Protein AF-A0A8X6S0U8-F1 (afdb_monomer_lite)

Sequence (272 aa):
MAYSDFEKAEAFKDTLEVTFQENEEPYCDDKIEEVENLVDDYFDNFATCTPPLTSPSEWVSVVKYLGLHIDSRLTFKKHIDYLSEKFWGRISLAISLIGRRSPPSLENKVILYKLILRPVITYGSPVWGAAAATHMKKIQVMERMITSRLNWYLETNNLLASSRAGFRKCQSTNQQVVFLAQSIKDALDQRHSALVLFVDFEAAFDKSDVSIYLGCALDNKLKWTKHAELVVSKARKRLSILKRLTGVKWGCNRDTLNTTYKTYSTSSKLLQ

Foldseek 3Di:
DDDDPVRVVVVVVVVVVVFFDWDPDAPPVVVVVVVVVVVVCCVVCVVVPPPPDDDPVPPDQWDQDPNQTQGPVNQSPVVLVVLLVQLVVQCVVCCCCLDPPHPDDLVVNVVSCVPGRCCSLPPCCLSNVLHDPVSVVSSVVSVCVSVVSSLVNCVVVVVDPPLDQPPHPPRDPVNNVVVVVVVCVVCVVVVHDDDDDDDDDPCPPDDDQWDQDLNATAGSVRPSPVRVVVVVVVVVVLVVVLCVQPDNGNHGDPVVNVVSVVVVVVVVVVSD

Structure (mmCIF, N/CA/C/O backbone):
data_AF-A0A8X6S0U8-F1
#
_entry.id   AF-A0A8X6S0U8-F1
#
loop_
_atom_site.group_PDB
_atom_site.id
_atom_site.type_symbol
_atom_site.label_atom_id
_atom_site.label_alt_id
_atom_site.label_comp_id
_atom_site.label_asym_id
_atom_site.label_entity_id
_atom_site.label_seq_id
_atom_site.pdbx_PDB_ins_code
_atom_site.Cartn_x
_atom_site.Cartn_y
_atom_site.Cartn_z
_atom_site.occupancy
_atom_site.B_iso_or_equiv
_atom_site.auth_seq_id
_atom_site.auth_comp_id
_atom_site.auth_asym_id
_atom_site.auth_atom_id
_atom_site.pdbx_PDB_model_num
ATOM 1 N N . MET A 1 1 ? -21.342 21.601 -41.698 1.00 50.28 1 MET A N 1
ATOM 2 C CA . MET A 1 1 ? -22.500 20.887 -42.270 1.00 50.28 1 MET A CA 1
ATOM 3 C C . MET A 1 1 ? -22.692 19.625 -41.456 1.00 50.28 1 MET A C 1
ATOM 5 O O . MET A 1 1 ? -21.745 18.860 -41.340 1.00 50.28 1 MET A O 1
ATOM 9 N N . ALA A 1 2 ? -23.833 19.482 -40.784 1.00 53.66 2 ALA A N 1
ATOM 10 C CA . ALA A 1 2 ? -24.152 18.267 -40.045 1.00 53.66 2 ALA A CA 1
ATOM 11 C C . ALA A 1 2 ? -24.815 17.297 -41.024 1.00 53.66 2 ALA A C 1
ATOM 13 O O . ALA A 1 2 ? -25.877 17.617 -41.548 1.00 53.66 2 ALA A O 1
ATOM 14 N N . TYR A 1 3 ? -24.160 16.169 -41.298 1.00 69.31 3 TYR A N 1
ATOM 15 C CA . TYR A 1 3 ? -24.730 15.108 -42.126 1.00 69.31 3 TYR A CA 1
ATOM 16 C C . TYR A 1 3 ? -26.029 14.602 -41.495 1.00 69.31 3 TYR A C 1
ATOM 18 O O . TYR A 1 3 ? -26.093 14.412 -40.271 1.00 69.31 3 TYR A O 1
ATOM 26 N N . SER A 1 4 ? -27.053 14.398 -42.317 1.00 84.38 4 SER A N 1
ATOM 27 C CA . SER A 1 4 ? -28.286 13.741 -41.892 1.00 84.38 4 SER A CA 1
ATOM 28 C C . SER A 1 4 ? -27.995 12.291 -41.497 1.00 84.38 4 SER A C 1
ATOM 30 O O . SER A 1 4 ? -27.011 11.693 -41.933 1.00 84.38 4 SER A O 1
ATOM 32 N N . ASP A 1 5 ? -28.832 11.703 -40.646 1.00 77.62 5 ASP A N 1
ATOM 33 C CA . ASP A 1 5 ? -28.619 10.317 -40.209 1.00 77.62 5 ASP A CA 1
ATOM 34 C C . ASP A 1 5 ? -28.720 9.316 -41.371 1.00 77.62 5 ASP A C 1
ATOM 36 O O . ASP A 1 5 ? -28.086 8.264 -41.324 1.00 77.62 5 ASP A O 1
ATOM 40 N N . PHE A 1 6 ? -29.420 9.687 -42.449 1.00 83.31 6 PHE A N 1
ATOM 41 C CA . PHE A 1 6 ? -29.433 8.940 -43.704 1.00 83.31 6 PHE A CA 1
ATOM 42 C C . PHE A 1 6 ? -28.076 8.999 -44.417 1.00 83.31 6 PHE A C 1
ATOM 44 O O . PHE A 1 6 ? -27.513 7.957 -44.724 1.00 83.31 6 PHE A O 1
ATOM 51 N N . GLU A 1 7 ? -27.492 10.189 -44.576 1.00 76.06 7 GLU A N 1
ATOM 52 C CA . GLU A 1 7 ? -26.166 10.356 -45.197 1.00 76.06 7 GLU A CA 1
ATOM 53 C C . GLU A 1 7 ? -25.058 9.679 -44.379 1.00 76.06 7 GLU A C 1
ATOM 55 O O . GLU A 1 7 ? -24.099 9.154 -44.937 1.00 76.06 7 GLU A O 1
ATOM 60 N N . LYS A 1 8 ? -25.187 9.641 -43.046 1.00 66.81 8 LYS A N 1
ATOM 61 C CA . LYS A 1 8 ? -24.262 8.881 -42.190 1.00 66.81 8 LYS A CA 1
ATOM 62 C C . LYS A 1 8 ? -24.417 7.377 -42.387 1.00 66.81 8 LYS A C 1
ATOM 64 O O . LYS A 1 8 ? -23.411 6.675 -42.405 1.00 66.81 8 LYS A O 1
ATOM 69 N N . ALA A 1 9 ? -25.650 6.884 -42.496 1.00 71.75 9 ALA A N 1
ATOM 70 C CA . ALA A 1 9 ? -25.917 5.469 -42.727 1.00 71.75 9 ALA A CA 1
ATOM 71 C C . ALA A 1 9 ? -25.459 5.031 -44.125 1.00 71.75 9 ALA A C 1
ATOM 73 O O . ALA A 1 9 ? -24.904 3.945 -44.260 1.00 71.75 9 ALA A O 1
ATOM 74 N N . GLU A 1 10 ? -25.626 5.887 -45.132 1.00 72.31 10 GLU A N 1
ATOM 75 C CA . GLU A 1 10 ? -25.182 5.657 -46.507 1.00 72.31 10 GLU A CA 1
ATOM 76 C C . GLU A 1 10 ? -23.654 5.687 -46.603 1.00 72.31 10 GLU A C 1
ATOM 78 O O . GLU A 1 10 ? -23.058 4.713 -47.047 1.00 72.31 10 GLU A O 1
ATOM 83 N N . ALA A 1 11 ? -22.996 6.690 -46.014 1.00 68.50 11 ALA A N 1
ATOM 84 C CA . ALA A 1 11 ? -21.537 6.711 -45.916 1.00 68.50 11 ALA A CA 1
ATOM 85 C C . ALA A 1 11 ? -20.984 5.498 -45.145 1.00 68.50 11 ALA A C 1
ATOM 87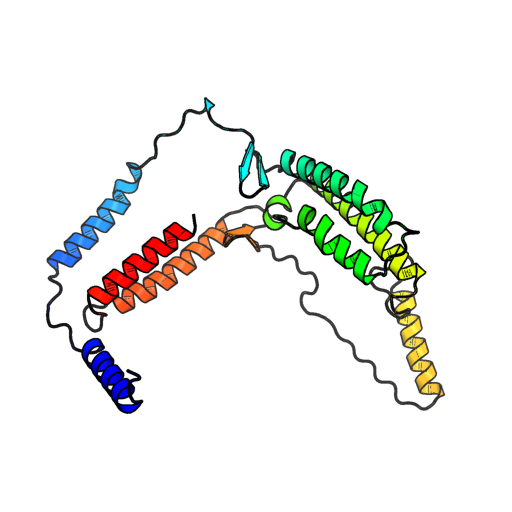 O O . ALA A 1 11 ? -19.927 4.969 -45.489 1.00 68.50 11 ALA A O 1
ATOM 88 N N . PHE A 1 12 ? -21.686 5.030 -44.106 1.00 64.88 12 PHE A N 1
ATOM 89 C CA . PHE A 1 12 ? -21.295 3.836 -43.356 1.00 64.88 12 PHE A CA 1
ATOM 90 C C . PHE A 1 12 ? -21.490 2.553 -44.171 1.00 64.88 12 PHE A C 1
ATOM 92 O O . PHE A 1 12 ? -20.627 1.678 -44.139 1.00 64.88 12 PHE A O 1
ATOM 99 N N . LYS A 1 13 ? -22.588 2.450 -44.925 1.00 70.06 13 LYS A N 1
ATOM 100 C CA . LYS A 1 13 ? -22.858 1.342 -45.843 1.00 70.06 13 LYS A CA 1
ATOM 101 C C . LYS A 1 13 ? -21.805 1.283 -46.949 1.00 70.06 13 LYS A C 1
ATOM 103 O O . LYS A 1 13 ? -21.212 0.227 -47.132 1.00 70.06 13 LYS A O 1
ATOM 108 N N . ASP A 1 14 ? -21.515 2.406 -47.597 1.00 65.81 14 ASP A N 1
ATOM 109 C CA . ASP A 1 14 ? -20.503 2.501 -48.654 1.00 65.81 14 ASP A CA 1
ATOM 110 C C . ASP A 1 14 ? -19.113 2.162 -48.109 1.00 65.81 14 ASP A C 1
ATOM 112 O O . ASP A 1 14 ? -18.346 1.430 -48.729 1.00 65.81 14 ASP A O 1
ATOM 116 N N . THR A 1 15 ? -18.805 2.612 -46.887 1.00 58.84 15 THR A N 1
ATOM 117 C CA . THR A 1 15 ? -17.559 2.240 -46.208 1.00 58.84 15 THR A CA 1
ATOM 118 C C . THR A 1 15 ? -17.500 0.736 -45.949 1.00 58.84 15 THR A C 1
ATOM 120 O O . THR A 1 15 ? -16.456 0.131 -46.176 1.00 58.84 15 THR A O 1
ATOM 123 N N . LEU A 1 16 ? -18.587 0.103 -45.495 1.00 54.84 16 LEU A N 1
ATOM 124 C CA . LEU A 1 16 ? -18.625 -1.346 -45.282 1.00 54.84 16 LEU A CA 1
ATOM 125 C C . LEU A 1 16 ? -18.512 -2.117 -46.602 1.00 54.84 16 LEU A C 1
ATOM 127 O O . LEU A 1 16 ? -17.739 -3.066 -46.659 1.00 54.84 16 LEU A O 1
ATOM 131 N N . GLU A 1 17 ? -19.205 -1.702 -47.662 1.00 60.72 17 GLU A N 1
ATOM 132 C CA . GLU A 1 17 ? -19.112 -2.339 -48.982 1.00 60.72 17 GLU A CA 1
ATOM 133 C C . GLU A 1 17 ? -17.690 -2.249 -49.549 1.00 60.72 17 GLU A C 1
ATOM 135 O O . GLU A 1 17 ? -17.152 -3.266 -49.974 1.00 60.72 17 GLU A O 1
ATOM 140 N N . VAL A 1 18 ? -17.018 -1.099 -49.433 1.00 58.91 18 VAL A N 1
ATOM 141 C CA . VAL A 1 18 ? -15.599 -0.944 -49.812 1.00 58.91 18 VAL A CA 1
ATOM 142 C C . VAL A 1 18 ? -14.668 -1.772 -48.914 1.00 58.91 18 VAL A C 1
ATOM 144 O O . VAL A 1 18 ? -13.629 -2.250 -49.361 1.00 58.91 18 VAL A O 1
ATOM 147 N N . THR A 1 19 ? -15.028 -1.975 -47.644 1.00 53.19 19 THR A N 1
ATOM 148 C CA . THR A 1 19 ? -14.223 -2.771 -46.698 1.00 53.19 19 THR A CA 1
ATOM 149 C C . THR A 1 19 ? -14.382 -4.283 -46.913 1.00 53.19 19 THR A C 1
ATOM 151 O O . THR A 1 19 ? -13.506 -5.042 -46.503 1.00 53.19 19 THR A O 1
ATOM 154 N N . PHE A 1 20 ? -15.476 -4.731 -47.538 1.00 48.00 20 PHE A N 1
ATOM 155 C CA . PHE A 1 20 ? -15.801 -6.148 -47.751 1.00 48.00 20 PHE A CA 1
ATOM 156 C C . PHE A 1 20 ? -15.748 -6.596 -49.223 1.00 48.00 20 PHE A C 1
ATOM 158 O O . PHE A 1 20 ? -16.216 -7.690 -49.536 1.00 48.00 20 PHE A O 1
ATOM 165 N N . GLN A 1 21 ? -15.165 -5.799 -50.122 1.00 52.91 21 GLN A N 1
ATOM 166 C CA . GLN A 1 21 ? -14.847 -6.246 -51.482 1.00 52.91 21 GLN A CA 1
ATOM 167 C C . GLN A 1 21 ? -13.709 -7.281 -51.482 1.00 52.91 21 GLN A C 1
ATOM 169 O O . GLN A 1 21 ? -12.802 -7.233 -50.648 1.00 52.91 21 GLN A O 1
ATOM 174 N N . GLU A 1 22 ? -13.757 -8.228 -52.424 1.00 48.84 22 GLU A N 1
ATOM 175 C CA . GLU A 1 22 ? -12.620 -9.109 -52.701 1.00 48.84 22 GLU A CA 1
ATOM 176 C C . GLU A 1 22 ? -11.445 -8.252 -53.195 1.00 48.84 22 GLU A C 1
ATOM 178 O O . GLU A 1 22 ? -11.610 -7.404 -54.070 1.00 48.84 22 GLU A O 1
ATOM 183 N N . ASN A 1 23 ? -10.261 -8.435 -52.603 1.00 54.28 23 ASN A N 1
ATOM 184 C CA . ASN A 1 23 ? -9.063 -7.697 -53.004 1.00 54.28 23 ASN A CA 1
ATOM 185 C C . ASN A 1 23 ? -8.724 -8.023 -54.470 1.00 54.28 23 ASN A C 1
ATOM 187 O O . ASN A 1 23 ? -8.396 -9.166 -54.780 1.00 54.28 23 ASN A O 1
ATOM 191 N N . GLU A 1 24 ? -8.762 -7.022 -55.355 1.00 51.41 24 GLU A N 1
ATOM 192 C CA . GLU A 1 24 ? -8.551 -7.199 -56.804 1.00 51.41 24 GLU A CA 1
ATOM 193 C C . GLU A 1 24 ? -7.093 -7.462 -57.231 1.00 51.41 24 GLU A C 1
ATOM 195 O O . GLU A 1 24 ? -6.825 -7.616 -58.419 1.00 51.41 24 GLU A O 1
ATOM 200 N N . GLU A 1 25 ? -6.134 -7.583 -56.312 1.00 50.69 25 GLU A N 1
ATOM 201 C CA . GLU A 1 25 ? -4.742 -7.868 -56.680 1.00 50.69 25 GLU A CA 1
ATOM 202 C C . GLU A 1 25 ? -4.205 -9.103 -55.949 1.00 50.69 25 GLU A C 1
ATOM 204 O O . GLU A 1 25 ? -4.286 -9.177 -54.717 1.00 50.69 25 GLU A O 1
ATOM 209 N N . PRO A 1 26 ? -3.621 -10.080 -56.672 1.00 48.34 26 PRO A N 1
ATOM 210 C CA . PRO A 1 26 ? -2.982 -11.208 -56.029 1.00 48.34 26 PRO A CA 1
ATOM 211 C C . PRO A 1 26 ? -1.762 -10.683 -55.275 1.00 48.34 26 PRO A C 1
ATOM 213 O O . PRO A 1 26 ? -0.905 -9.994 -55.835 1.00 48.34 26 PRO A O 1
ATOM 216 N N . TYR A 1 27 ? -1.64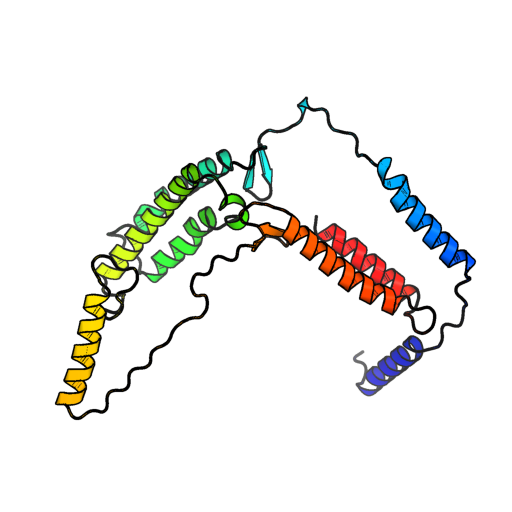6 -11.039 -53.998 1.00 53.16 27 TYR A N 1
ATOM 217 C CA . TYR A 1 27 ? -0.329 -11.085 -53.382 1.00 53.16 27 TYR A CA 1
ATOM 218 C C . TYR A 1 27 ? 0.508 -12.041 -54.239 1.00 53.16 27 TYR A C 1
ATOM 220 O O . TYR A 1 27 ? 0.215 -13.230 -54.287 1.00 53.16 27 TYR A O 1
ATOM 228 N N . CYS A 1 28 ? 1.488 -11.522 -54.978 1.00 54.41 28 CYS A N 1
ATOM 229 C CA . CYS A 1 28 ? 2.454 -12.371 -55.668 1.00 54.41 28 CYS A CA 1
ATOM 230 C C . CYS A 1 28 ? 3.162 -13.199 -54.590 1.00 54.41 28 CYS A C 1
ATOM 232 O O . CYS A 1 28 ? 3.717 -12.595 -53.665 1.00 54.41 28 CYS A O 1
ATOM 234 N N . ASP A 1 29 ? 3.118 -14.531 -54.677 1.00 58.91 29 ASP A N 1
ATOM 235 C CA . ASP A 1 29 ? 3.749 -15.433 -53.699 1.00 58.91 29 ASP A CA 1
ATOM 236 C C . ASP A 1 29 ? 5.229 -15.057 -53.478 1.00 58.91 29 ASP A C 1
ATOM 238 O O . ASP A 1 29 ? 5.690 -15.013 -52.340 1.00 58.91 29 ASP A O 1
ATOM 242 N N . ASP A 1 30 ? 5.911 -14.594 -54.533 1.00 58.19 30 ASP A N 1
ATOM 243 C CA . ASP A 1 30 ? 7.284 -14.067 -54.500 1.00 58.19 30 ASP A CA 1
ATOM 244 C C . ASP A 1 30 ? 7.498 -12.948 -53.461 1.00 58.19 30 ASP A C 1
ATOM 246 O O . ASP A 1 30 ? 8.559 -12.835 -52.852 1.00 58.19 30 ASP A O 1
ATOM 250 N N . LYS A 1 31 ? 6.490 -12.094 -53.239 1.00 55.41 31 LYS A N 1
ATOM 251 C CA . LYS A 1 31 ? 6.564 -10.969 -52.290 1.00 55.41 31 LYS A CA 1
ATOM 252 C C . LYS A 1 31 ? 6.344 -11.424 -50.851 1.00 55.41 31 LYS A C 1
ATOM 254 O O . LYS A 1 31 ? 6.830 -10.782 -49.924 1.00 55.41 31 LYS A O 1
ATOM 259 N N . ILE A 1 32 ? 5.564 -12.489 -50.668 1.00 58.41 32 ILE A N 1
ATOM 260 C CA . ILE A 1 32 ? 5.371 -13.132 -49.366 1.00 58.41 32 ILE A CA 1
ATOM 261 C C . ILE A 1 32 ? 6.670 -13.842 -48.984 1.00 58.41 32 ILE A C 1
ATOM 263 O O . ILE A 1 32 ? 7.163 -13.619 -47.884 1.00 58.41 32 ILE A O 1
ATOM 267 N N . GLU A 1 33 ? 7.268 -14.585 -49.916 1.00 66.75 33 GLU A N 1
ATOM 268 C CA . GLU A 1 33 ? 8.544 -15.278 -49.725 1.00 66.75 33 GLU A CA 1
ATOM 269 C C . GLU A 1 33 ? 9.699 -14.294 -49.457 1.00 66.75 33 GLU A C 1
ATOM 271 O O . GLU A 1 33 ? 10.513 -14.517 -48.567 1.00 66.75 33 GLU A O 1
ATOM 276 N N . GLU A 1 34 ? 9.741 -13.143 -50.138 1.00 69.06 34 GLU A N 1
ATOM 277 C CA . GLU A 1 34 ? 10.708 -12.069 -49.851 1.00 69.06 34 GLU A CA 1
ATOM 278 C C . GLU A 1 34 ? 10.567 -11.522 -48.418 1.00 69.06 34 GLU A C 1
ATOM 280 O O . GLU A 1 34 ? 11.562 -11.296 -47.726 1.00 69.06 34 GLU A O 1
ATOM 285 N N . VAL A 1 35 ? 9.331 -11.327 -47.945 1.00 56.53 35 VAL A N 1
ATOM 286 C CA . VAL A 1 35 ? 9.062 -10.846 -46.582 1.00 56.53 35 VAL A CA 1
ATOM 287 C C . VAL A 1 35 ? 9.381 -11.916 -45.541 1.00 56.53 35 VAL A C 1
ATOM 289 O O . VAL A 1 35 ? 9.946 -11.579 -44.503 1.00 56.53 35 VAL A O 1
ATOM 292 N N . GLU A 1 36 ? 9.051 -13.182 -45.795 1.00 66.56 36 GLU A N 1
ATOM 293 C CA . GLU A 1 36 ? 9.392 -14.299 -44.908 1.00 66.56 36 GLU A CA 1
ATOM 294 C C . GLU A 1 36 ? 10.913 -14.467 -44.800 1.00 66.56 36 GLU A C 1
ATOM 296 O O . GLU A 1 36 ? 11.434 -14.486 -43.688 1.00 66.56 36 GLU A O 1
ATOM 301 N N . ASN A 1 37 ? 11.641 -14.401 -45.920 1.00 71.06 37 ASN A N 1
ATOM 302 C CA . ASN A 1 37 ? 13.105 -14.432 -45.935 1.00 71.06 37 ASN A CA 1
ATOM 303 C C . ASN A 1 37 ? 13.736 -13.242 -45.190 1.00 71.06 37 ASN A C 1
ATOM 305 O O . ASN A 1 37 ? 14.719 -13.419 -44.478 1.00 71.06 37 ASN A O 1
ATOM 309 N N . LEU A 1 38 ? 13.178 -12.030 -45.303 1.00 66.69 38 LEU A N 1
ATOM 310 C CA . LEU A 1 38 ? 13.642 -10.862 -44.536 1.00 66.69 38 LEU A CA 1
ATOM 311 C C . LEU A 1 38 ? 13.380 -10.996 -43.032 1.00 66.69 38 LEU A C 1
ATOM 313 O O . LEU A 1 38 ? 14.151 -10.489 -42.215 1.00 66.69 38 LEU A O 1
ATOM 317 N N . VAL A 1 39 ? 12.266 -11.626 -42.659 1.00 60.03 39 VAL A N 1
ATOM 318 C CA . VAL A 1 39 ? 11.921 -11.887 -41.260 1.00 60.03 39 VAL A CA 1
ATOM 319 C C . VAL A 1 39 ? 12.856 -12.945 -40.679 1.00 60.03 39 VAL A C 1
ATOM 321 O O . VAL A 1 39 ? 13.375 -12.736 -39.582 1.00 60.03 39 VAL A O 1
ATOM 324 N N . ASP A 1 40 ? 13.116 -14.021 -41.417 1.00 70.81 40 ASP A N 1
ATOM 325 C CA . ASP A 1 40 ? 14.034 -15.082 -41.007 1.00 70.81 40 ASP A CA 1
ATOM 326 C C . ASP A 1 40 ? 15.477 -14.563 -40.925 1.00 70.81 40 ASP A C 1
ATOM 328 O O . ASP A 1 40 ? 16.117 -14.728 -39.888 1.00 70.81 40 ASP A O 1
ATOM 332 N N . ASP A 1 41 ? 15.944 -13.788 -41.911 1.00 72.75 41 ASP A N 1
ATOM 333 C CA . ASP A 1 41 ? 17.264 -13.141 -41.878 1.00 72.75 41 ASP A CA 1
ATOM 334 C C . ASP A 1 41 ? 17.408 -12.176 -40.687 1.00 72.75 41 ASP A C 1
ATOM 336 O O . ASP A 1 41 ? 18.446 -12.140 -40.025 1.00 72.75 41 ASP A O 1
ATOM 340 N N . TYR A 1 42 ? 16.351 -11.433 -40.334 1.00 62.97 42 TYR A N 1
ATOM 341 C CA . TYR A 1 42 ? 16.345 -10.583 -39.139 1.00 62.97 42 TYR A CA 1
ATOM 342 C C . TYR A 1 42 ? 16.480 -11.389 -37.837 1.00 62.97 42 TYR A C 1
ATOM 344 O O . TYR A 1 42 ? 17.184 -10.960 -36.914 1.00 62.97 42 TYR A O 1
ATOM 352 N N . PHE A 1 43 ? 15.801 -12.535 -37.731 1.00 57.75 43 PHE A N 1
ATOM 353 C CA . PHE A 1 43 ? 15.874 -13.388 -36.543 1.00 57.75 43 PHE A CA 1
ATOM 354 C C . PHE A 1 43 ? 17.186 -14.179 -36.465 1.00 57.75 43 PHE A C 1
ATOM 356 O O . PHE A 1 43 ? 17.715 -14.341 -35.361 1.00 57.75 43 PHE A O 1
ATOM 363 N N . ASP A 1 44 ? 17.756 -14.575 -37.602 1.00 66.38 44 ASP A N 1
ATOM 364 C CA . ASP A 1 44 ? 19.023 -15.304 -37.684 1.00 66.38 44 ASP A CA 1
ATOM 365 C C . ASP A 1 44 ? 20.242 -14.381 -37.492 1.00 66.38 44 ASP A C 1
ATOM 367 O O . ASP A 1 44 ? 21.199 -14.740 -36.800 1.00 66.38 44 ASP A O 1
ATOM 371 N N . ASN A 1 45 ? 20.188 -13.136 -37.984 1.00 57.84 45 ASN A N 1
ATOM 372 C CA . ASN A 1 45 ? 21.259 -12.141 -37.826 1.00 57.84 45 ASN A CA 1
ATOM 373 C C . ASN A 1 45 ? 21.152 -11.287 -36.553 1.00 57.84 45 ASN A C 1
ATOM 375 O O . ASN A 1 45 ? 21.973 -10.383 -36.342 1.00 57.84 45 ASN A O 1
ATOM 379 N N . PHE A 1 46 ? 20.208 -11.593 -35.656 1.00 51.00 46 PHE A N 1
ATOM 380 C CA . PHE A 1 46 ? 20.017 -10.894 -34.377 1.00 51.00 46 PHE A CA 1
ATOM 381 C C . PHE A 1 46 ? 21.300 -10.848 -33.518 1.00 51.00 46 PHE A C 1
ATOM 383 O O . PHE A 1 46 ? 21.468 -9.961 -32.679 1.00 51.00 46 PHE A O 1
ATOM 390 N N . ALA A 1 47 ? 22.243 -11.765 -33.761 1.00 50.62 47 ALA A N 1
ATOM 391 C CA . ALA A 1 47 ? 23.546 -11.822 -33.104 1.00 50.62 47 ALA A CA 1
ATOM 392 C C . ALA A 1 47 ? 24.483 -10.631 -33.410 1.00 50.62 47 ALA A C 1
ATOM 394 O O . ALA A 1 47 ? 25.381 -10.360 -32.615 1.00 50.62 47 ALA A O 1
ATOM 395 N N . THR A 1 48 ? 24.301 -9.906 -34.522 1.00 47.91 48 THR A N 1
ATOM 396 C CA . THR A 1 48 ? 25.236 -8.833 -34.938 1.00 47.91 48 THR A CA 1
ATOM 397 C C . THR A 1 48 ? 24.883 -7.451 -34.394 1.00 47.91 48 THR A C 1
ATOM 399 O O . THR A 1 48 ? 25.739 -6.569 -34.337 1.00 47.91 48 THR A O 1
ATOM 402 N N . CYS A 1 49 ? 23.655 -7.259 -33.912 1.00 44.53 49 CYS A N 1
ATOM 403 C CA . CYS A 1 49 ? 23.218 -6.001 -33.320 1.00 44.53 49 CYS A CA 1
ATOM 404 C C . CYS A 1 49 ? 23.430 -6.006 -31.798 1.00 44.53 49 CYS A C 1
ATOM 406 O O . CYS A 1 49 ? 22.527 -5.688 -31.027 1.00 44.53 49 CYS A O 1
ATOM 408 N N . THR A 1 50 ? 24.628 -6.371 -31.332 1.00 49.66 50 THR A N 1
ATOM 409 C CA . THR A 1 50 ? 25.024 -6.038 -29.961 1.00 49.66 50 THR A CA 1
ATOM 410 C C . THR A 1 50 ? 25.284 -4.533 -29.910 1.00 49.66 50 THR A C 1
ATOM 412 O O . THR A 1 50 ? 26.224 -4.077 -30.567 1.00 49.66 50 THR A O 1
ATOM 415 N N . PRO A 1 51 ? 24.487 -3.732 -29.175 1.00 57.59 51 PRO A N 1
ATOM 416 C CA . PRO A 1 51 ? 24.841 -2.337 -28.940 1.00 57.59 51 PRO A CA 1
ATOM 417 C C . PRO A 1 51 ? 26.263 -2.283 -28.359 1.00 57.59 51 PRO A C 1
ATOM 419 O O . PRO A 1 51 ? 26.632 -3.198 -27.614 1.00 57.59 51 PRO A O 1
ATOM 422 N N . PRO A 1 52 ? 27.077 -1.264 -28.696 1.00 57.16 52 PRO A N 1
ATOM 423 C CA . PRO A 1 52 ? 28.437 -1.167 -28.188 1.00 57.16 52 PRO A CA 1
ATOM 424 C C . PRO A 1 52 ? 28.401 -1.283 -26.665 1.00 57.16 52 PRO A C 1
ATOM 426 O O . PRO A 1 52 ? 27.741 -0.491 -25.990 1.00 57.16 52 PRO A O 1
ATOM 429 N N . LEU A 1 53 ? 29.060 -2.317 -26.136 1.00 51.28 53 LEU A N 1
ATOM 430 C CA . LEU A 1 53 ? 29.181 -2.524 -24.701 1.00 51.28 53 LEU A CA 1
ATOM 431 C C . LEU A 1 53 ? 29.935 -1.315 -24.146 1.00 51.28 53 LEU A C 1
ATOM 433 O O . LEU A 1 53 ? 31.129 -1.147 -24.396 1.00 51.28 53 LEU A O 1
ATOM 437 N N . THR A 1 54 ? 29.225 -0.443 -23.434 1.00 56.94 54 THR A N 1
ATOM 438 C CA . THR A 1 54 ? 29.836 0.661 -22.699 1.00 56.94 54 THR A CA 1
ATOM 439 C C . THR A 1 54 ? 30.890 0.099 -21.751 1.00 56.94 54 THR A C 1
ATOM 441 O O . THR A 1 54 ? 30.714 -0.964 -21.146 1.00 56.94 54 THR A O 1
ATOM 444 N N . SER A 1 55 ? 32.032 0.784 -21.667 1.00 55.03 55 SER A N 1
ATOM 445 C CA . SER A 1 55 ? 33.176 0.292 -20.901 1.00 55.03 55 SER A CA 1
ATOM 446 C C . SER A 1 55 ? 32.777 -0.017 -19.441 1.00 55.03 55 SER A C 1
ATOM 448 O O . SER A 1 55 ? 31.996 0.736 -18.850 1.00 55.03 55 SER A O 1
ATOM 450 N N . PRO A 1 56 ? 33.310 -1.088 -18.812 1.00 56.59 56 PRO A N 1
ATOM 451 C CA . PRO A 1 56 ? 33.013 -1.458 -17.419 1.00 56.59 56 PRO A CA 1
ATOM 452 C C . PRO A 1 56 ? 33.222 -0.346 -16.372 1.00 56.59 56 PRO A C 1
ATOM 454 O O . PRO A 1 56 ? 32.718 -0.433 -15.254 1.00 56.59 56 PRO A O 1
ATOM 457 N N . SER A 1 57 ? 33.934 0.717 -16.739 1.00 54.97 57 SER A N 1
ATOM 458 C CA . SER A 1 57 ? 34.247 1.882 -15.913 1.00 54.97 57 SER A CA 1
ATOM 459 C C . SER A 1 57 ? 33.070 2.853 -15.721 1.00 54.97 57 SER A C 1
ATOM 461 O O . SER A 1 57 ? 33.073 3.617 -14.761 1.00 54.97 57 SER A O 1
ATOM 463 N N . GLU A 1 58 ? 32.058 2.832 -16.597 1.00 56.69 58 GLU A N 1
ATOM 464 C CA . GLU A 1 58 ? 30.890 3.735 -16.538 1.00 56.69 58 GLU A CA 1
ATOM 465 C C . GLU A 1 58 ? 29.703 3.167 -15.744 1.00 56.69 58 GLU A C 1
ATOM 467 O O . GLU A 1 58 ? 28.646 3.798 -15.656 1.00 56.69 58 GLU A O 1
ATOM 472 N N . TRP A 1 59 ? 29.841 1.983 -15.137 1.00 62.75 59 TRP A N 1
ATOM 473 C CA . TRP A 1 59 ? 28.751 1.366 -14.384 1.00 62.75 59 TRP A CA 1
ATOM 474 C C . TRP A 1 59 ? 28.482 2.159 -13.108 1.00 62.75 59 TRP A C 1
ATOM 476 O O . TRP A 1 59 ? 29.130 1.992 -12.072 1.00 62.75 59 TRP A O 1
ATOM 486 N N . VAL A 1 60 ? 27.476 3.028 -13.172 1.00 66.94 60 VAL A N 1
ATOM 487 C CA . VAL A 1 60 ? 27.005 3.754 -12.002 1.00 66.94 60 VAL A CA 1
ATOM 488 C C . VAL A 1 60 ? 26.407 2.740 -11.030 1.00 66.94 60 VAL A C 1
ATOM 490 O O . VAL A 1 60 ? 25.398 2.097 -11.308 1.00 66.94 60 VAL A O 1
ATOM 493 N N . SER A 1 61 ? 27.026 2.607 -9.855 1.00 79.50 61 SER A N 1
ATOM 494 C CA . SER A 1 61 ? 26.587 1.660 -8.817 1.00 79.50 61 SER A CA 1
ATOM 495 C C . SER A 1 61 ? 25.128 1.845 -8.379 1.00 79.50 61 SER A C 1
ATOM 497 O O . SER A 1 61 ? 24.533 0.902 -7.855 1.00 79.50 61 SER A O 1
ATOM 499 N N . VAL A 1 62 ? 24.572 3.049 -8.569 1.00 83.38 62 VAL A N 1
ATOM 500 C CA . VAL A 1 62 ? 23.203 3.423 -8.202 1.00 83.38 62 VAL A CA 1
ATOM 501 C C . VAL A 1 62 ? 22.613 4.363 -9.239 1.00 83.38 62 VAL A C 1
ATOM 503 O O . VAL A 1 62 ? 23.111 5.471 -9.426 1.00 83.38 62 VAL A O 1
ATOM 506 N N . VAL A 1 63 ? 21.510 3.956 -9.852 1.00 87.00 63 VAL A N 1
ATOM 507 C CA . VAL A 1 63 ? 20.805 4.753 -10.860 1.00 87.00 63 VAL A CA 1
ATOM 508 C C . VAL A 1 63 ? 19.518 5.311 -10.264 1.00 87.00 63 VAL A C 1
ATOM 510 O O . VAL A 1 63 ? 18.791 4.610 -9.560 1.00 87.00 63 VAL A O 1
ATOM 513 N N . LYS A 1 64 ? 19.221 6.585 -10.540 1.00 87.81 64 LYS A N 1
ATOM 514 C CA . LYS A 1 64 ? 17.939 7.199 -10.182 1.00 87.81 64 LYS A CA 1
ATOM 515 C C . LYS A 1 64 ? 16.976 7.088 -11.359 1.00 87.81 64 LYS A C 1
ATOM 517 O O . LYS A 1 64 ? 17.212 7.697 -12.396 1.00 87.81 64 LYS A O 1
ATOM 522 N N . TYR A 1 65 ? 15.868 6.382 -11.172 1.00 84.12 65 TYR A N 1
ATOM 523 C CA . TYR A 1 65 ? 14.832 6.212 -12.189 1.00 84.12 65 TYR A CA 1
ATOM 524 C C . TYR A 1 65 ? 13.447 6.423 -11.581 1.00 84.12 65 TYR A C 1
ATOM 526 O O . TYR A 1 65 ? 13.114 5.796 -10.580 1.00 84.12 65 TYR A O 1
ATOM 534 N N . LEU A 1 66 ? 12.659 7.355 -12.132 1.00 84.25 66 LEU A N 1
ATOM 535 C CA . LEU A 1 66 ? 11.327 7.727 -11.618 1.00 84.25 66 LEU A CA 1
ATOM 536 C C . LEU A 1 66 ? 11.300 8.026 -10.102 1.00 84.25 66 LEU A C 1
ATOM 538 O O . LEU A 1 66 ? 10.321 7.790 -9.408 1.00 84.25 66 LEU A O 1
ATOM 542 N N . GLY A 1 67 ? 12.403 8.546 -9.555 1.00 81.50 67 GLY A N 1
ATOM 543 C CA . GLY A 1 67 ? 12.536 8.826 -8.119 1.00 81.50 67 GLY A CA 1
ATOM 544 C C . GLY A 1 67 ? 12.903 7.620 -7.242 1.00 81.50 67 GLY A C 1
ATOM 545 O O . GLY A 1 67 ? 13.077 7.794 -6.034 1.00 81.50 67 GLY A O 1
ATOM 546 N N . LEU A 1 68 ? 13.083 6.433 -7.826 1.00 86.56 68 LEU A N 1
ATOM 547 C CA . LEU A 1 68 ? 13.657 5.252 -7.182 1.00 86.56 68 LEU A CA 1
ATOM 548 C C . LEU A 1 68 ? 15.179 5.250 -7.346 1.00 86.56 68 LEU A C 1
ATOM 550 O O . LEU A 1 68 ? 15.685 5.573 -8.416 1.00 86.56 68 LEU A O 1
ATOM 554 N N . HIS A 1 69 ? 15.903 4.881 -6.288 1.00 89.25 69 HIS A N 1
ATOM 555 C CA . HIS A 1 69 ? 17.353 4.678 -6.346 1.00 89.25 69 HIS A CA 1
ATOM 556 C C . HIS A 1 69 ? 17.615 3.175 -6.451 1.00 89.25 69 HIS A C 1
ATOM 558 O O . HIS A 1 69 ? 17.408 2.431 -5.495 1.00 89.25 69 HIS A O 1
ATOM 564 N N . ILE A 1 70 ? 18.008 2.721 -7.632 1.00 86.06 70 ILE A N 1
ATOM 565 C CA . ILE A 1 70 ? 18.199 1.309 -7.938 1.00 86.06 70 ILE A CA 1
ATOM 566 C C . ILE A 1 70 ? 19.691 1.011 -7.808 1.00 86.06 70 ILE A C 1
ATOM 568 O O . ILE A 1 70 ? 20.494 1.471 -8.617 1.00 86.06 70 ILE A O 1
ATOM 572 N N . ASP A 1 71 ? 20.056 0.287 -6.750 1.00 86.12 71 ASP A N 1
ATOM 573 C CA . ASP A 1 71 ? 21.421 -0.197 -6.538 1.00 86.12 71 ASP A CA 1
ATOM 574 C C . ASP A 1 71 ? 21.710 -1.368 -7.499 1.00 86.12 71 ASP A C 1
ATOM 576 O O . ASP A 1 71 ? 20.817 -2.170 -7.774 1.00 86.12 71 ASP A O 1
ATOM 580 N N . SER A 1 72 ? 22.959 -1.540 -7.944 1.00 80.75 72 SER A N 1
ATOM 581 C CA . SER A 1 72 ? 23.364 -2.627 -8.862 1.00 80.75 72 SER A CA 1
ATOM 582 C C . SER A 1 72 ? 23.040 -4.043 -8.363 1.00 80.75 72 SER A C 1
ATOM 584 O O . SER A 1 72 ? 22.937 -4.979 -9.148 1.00 80.75 72 SER A O 1
ATOM 586 N N . ARG A 1 73 ? 22.856 -4.205 -7.047 1.00 80.94 73 ARG A N 1
ATOM 587 C CA . ARG A 1 73 ? 22.477 -5.467 -6.391 1.00 80.94 73 ARG A CA 1
ATOM 588 C C . ARG A 1 73 ? 20.994 -5.548 -6.013 1.00 80.94 73 ARG A C 1
ATOM 590 O O . ARG A 1 73 ? 20.620 -6.465 -5.292 1.00 80.94 73 ARG A O 1
ATOM 597 N N . LEU A 1 74 ? 20.177 -4.567 -6.413 1.00 79.44 74 LEU A N 1
ATOM 598 C CA . LEU A 1 74 ? 18.755 -4.451 -6.055 1.00 79.44 74 LEU A CA 1
ATOM 599 C C . LEU A 1 74 ? 18.494 -4.560 -4.540 1.00 79.44 74 LEU A C 1
ATOM 601 O O . LEU A 1 74 ? 17.454 -5.039 -4.098 1.00 79.44 74 LEU A O 1
ATOM 605 N N . THR A 1 75 ? 19.446 -4.113 -3.716 1.00 83.69 75 THR A N 1
ATOM 606 C CA . THR A 1 75 ? 19.307 -4.131 -2.250 1.00 83.69 75 THR A CA 1
ATOM 607 C C . THR A 1 75 ? 18.416 -3.000 -1.741 1.00 83.69 75 THR A C 1
ATOM 609 O O . THR A 1 75 ? 17.894 -3.094 -0.630 1.00 83.69 75 THR A O 1
ATOM 612 N N . PHE A 1 76 ? 18.249 -1.940 -2.543 1.00 87.19 76 PHE A N 1
ATOM 613 C CA . PHE A 1 76 ? 17.483 -0.727 -2.239 1.00 87.19 76 PHE A CA 1
ATOM 614 C C . PHE A 1 76 ? 17.916 -0.028 -0.944 1.00 87.19 76 PHE A C 1
ATOM 616 O O . PHE A 1 76 ? 17.143 0.728 -0.352 1.00 87.19 76 PHE A O 1
ATOM 623 N N . LYS A 1 77 ? 19.160 -0.237 -0.495 1.00 87.69 77 LYS A N 1
ATOM 624 C CA . LYS A 1 77 ? 19.661 0.351 0.753 1.00 87.69 77 LYS A CA 1
ATOM 625 C C . LYS A 1 77 ? 19.661 1.870 0.651 1.00 87.69 77 LYS A C 1
ATOM 627 O O . LYS A 1 77 ? 19.064 2.534 1.498 1.00 87.69 77 LYS A O 1
ATOM 632 N N . LYS A 1 78 ? 20.275 2.413 -0.409 1.00 89.31 78 LYS A N 1
ATOM 633 C CA . LYS A 1 78 ? 20.331 3.869 -0.605 1.00 89.31 78 LYS A CA 1
ATOM 634 C C . LYS A 1 78 ? 18.938 4.456 -0.794 1.00 89.31 78 LYS A C 1
ATOM 636 O O . LYS A 1 78 ? 18.662 5.546 -0.305 1.00 89.31 78 LYS A O 1
ATOM 641 N N . HIS A 1 79 ? 18.043 3.719 -1.453 1.00 91.44 79 HIS A N 1
ATOM 642 C CA . HIS A 1 79 ? 16.658 4.145 -1.610 1.00 91.44 79 HIS A CA 1
ATOM 643 C C . HIS A 1 79 ? 15.923 4.252 -0.275 1.00 91.44 79 HIS A C 1
ATOM 645 O O . HIS A 1 79 ? 15.277 5.261 -0.021 1.00 91.44 79 HIS A O 1
ATOM 651 N N . ILE A 1 80 ? 16.033 3.242 0.587 1.00 91.25 80 ILE A N 1
ATOM 652 C CA . ILE A 1 80 ? 15.327 3.209 1.871 1.00 91.25 80 ILE A CA 1
ATOM 653 C C . ILE A 1 80 ? 15.897 4.244 2.844 1.00 91.25 80 ILE A C 1
ATOM 655 O O . ILE A 1 80 ? 15.133 4.861 3.589 1.00 91.25 80 ILE A O 1
ATOM 659 N N . ASP A 1 81 ? 17.208 4.486 2.814 1.00 91.12 81 ASP A N 1
ATOM 660 C CA . ASP A 1 81 ? 17.825 5.569 3.582 1.00 91.12 81 ASP A CA 1
ATOM 661 C C . ASP A 1 81 ? 17.316 6.941 3.086 1.00 91.12 81 ASP A C 1
ATOM 663 O O . ASP A 1 81 ? 16.819 7.730 3.890 1.00 91.12 81 ASP A O 1
ATOM 667 N N . TYR A 1 82 ? 17.262 7.164 1.766 1.00 92.31 82 TYR A N 1
ATOM 668 C CA . TYR A 1 82 ? 16.643 8.354 1.162 1.00 92.31 82 TYR A CA 1
ATOM 669 C C . TYR A 1 82 ? 15.161 8.526 1.549 1.00 92.31 82 TYR A C 1
ATOM 671 O O . TYR A 1 82 ? 14.724 9.625 1.901 1.00 92.31 82 TYR A O 1
ATOM 679 N N . LEU A 1 83 ? 14.364 7.452 1.501 1.00 92.19 83 LEU A N 1
ATOM 680 C CA . LEU A 1 83 ? 12.959 7.487 1.918 1.00 92.19 83 LEU A CA 1
ATOM 681 C C . LEU A 1 83 ? 12.831 7.841 3.398 1.00 92.19 83 LEU A C 1
ATOM 683 O O . LEU A 1 83 ? 11.944 8.611 3.759 1.00 92.19 83 LEU A O 1
ATOM 687 N N . SER A 1 84 ? 13.722 7.308 4.235 1.00 92.12 84 SER A N 1
ATOM 688 C CA . SER A 1 84 ? 13.741 7.588 5.669 1.00 92.12 84 SER A CA 1
ATOM 689 C C . SER A 1 84 ? 14.017 9.067 5.929 1.00 92.12 84 SER A C 1
ATOM 691 O O . SER A 1 84 ? 13.257 9.708 6.647 1.00 92.12 84 SER A O 1
ATOM 693 N N . GLU A 1 85 ? 15.037 9.650 5.302 1.00 92.50 85 GLU A N 1
ATOM 694 C CA . GLU A 1 85 ? 15.342 11.082 5.434 1.00 92.50 85 GLU A CA 1
ATOM 695 C C . GLU A 1 85 ? 14.185 11.963 4.955 1.00 92.50 85 GLU A C 1
ATOM 697 O O . GLU A 1 85 ? 13.753 12.881 5.656 1.00 92.50 85 GLU A O 1
ATOM 702 N N . LYS A 1 86 ? 13.609 11.639 3.793 1.00 91.50 86 LYS A N 1
ATOM 703 C CA . LYS A 1 86 ? 12.455 12.358 3.242 1.00 91.50 86 LYS A CA 1
ATOM 704 C C . LYS A 1 86 ? 11.231 12.257 4.149 1.00 91.50 86 LYS A C 1
ATOM 706 O O . LYS A 1 86 ? 10.494 13.231 4.306 1.00 91.50 86 LYS A O 1
ATOM 711 N N . PHE A 1 87 ? 11.007 11.090 4.743 1.00 91.75 87 PHE A N 1
ATOM 712 C CA . PHE A 1 87 ? 9.946 10.871 5.713 1.00 91.75 87 PHE A CA 1
ATOM 713 C C . PHE A 1 87 ? 10.158 11.724 6.964 1.00 91.75 87 PHE A C 1
ATOM 715 O O . PHE A 1 87 ? 9.240 12.436 7.372 1.00 91.75 87 PHE A O 1
ATOM 722 N N . TRP A 1 88 ? 11.365 11.707 7.537 1.00 90.25 88 TRP A N 1
ATOM 723 C CA . TRP A 1 88 ? 11.696 12.484 8.732 1.00 90.25 88 TRP A CA 1
ATOM 724 C C . TRP A 1 88 ? 11.620 13.996 8.494 1.00 90.25 88 TRP A C 1
ATOM 726 O O . TRP A 1 88 ? 11.120 14.727 9.347 1.00 90.25 88 TRP A O 1
ATOM 736 N N . GLY A 1 89 ? 12.015 14.466 7.310 1.00 90.62 89 GLY A N 1
ATOM 737 C CA . GLY A 1 89 ? 11.850 15.867 6.920 1.00 90.62 89 GLY A CA 1
ATOM 738 C C . GLY A 1 89 ? 10.383 16.293 6.799 1.00 90.62 89 GLY A C 1
ATOM 739 O O . GLY A 1 89 ? 10.031 17.418 7.133 1.00 90.62 89 GLY A O 1
ATOM 740 N N . ARG A 1 90 ? 9.489 15.398 6.362 1.00 89.56 90 ARG A N 1
ATOM 741 C CA . ARG A 1 90 ? 8.048 15.694 6.280 1.00 89.56 90 ARG A CA 1
ATOM 742 C C . ARG A 1 90 ? 7.342 15.574 7.623 1.00 89.56 90 ARG A C 1
ATOM 744 O O . ARG A 1 90 ? 6.466 16.381 7.931 1.00 89.56 90 ARG A O 1
ATOM 751 N N . ILE A 1 91 ? 7.699 14.569 8.424 1.00 87.38 91 ILE A N 1
ATOM 752 C CA . ILE A 1 91 ? 7.083 14.381 9.735 1.00 87.38 91 ILE A CA 1
ATOM 753 C C . ILE A 1 91 ? 7.477 15.513 10.677 1.00 87.38 91 ILE A C 1
ATOM 755 O O . ILE A 1 91 ? 6.617 15.936 11.431 1.00 87.38 91 ILE A O 1
ATOM 759 N N . SER A 1 92 ? 8.702 16.050 10.625 1.00 86.94 92 SER A N 1
ATOM 760 C CA . SER A 1 92 ? 9.115 17.160 11.498 1.00 86.94 92 SER A CA 1
ATOM 761 C C . SER A 1 92 ? 8.241 18.405 11.314 1.00 86.94 92 SER A C 1
ATOM 763 O O . SER A 1 92 ? 7.916 19.070 12.292 1.00 86.94 92 SER A O 1
ATOM 765 N N . LEU A 1 93 ? 7.782 18.662 10.088 1.00 84.38 93 LEU A N 1
ATOM 766 C CA . LEU A 1 93 ? 6.854 19.750 9.775 1.00 84.38 93 LEU A CA 1
ATOM 767 C C . LEU A 1 93 ? 5.412 19.413 10.178 1.00 84.38 93 LEU A C 1
ATOM 769 O O . LEU A 1 93 ? 4.685 20.260 10.688 1.00 84.38 93 LEU A O 1
ATOM 773 N N . ALA A 1 94 ? 4.989 18.165 9.969 1.00 82.62 94 ALA A N 1
ATOM 774 C CA . ALA A 1 94 ? 3.611 17.741 10.209 1.00 82.62 94 ALA A CA 1
ATOM 775 C C . ALA A 1 94 ? 3.339 17.277 11.654 1.00 82.62 94 ALA A C 1
ATOM 777 O O . ALA A 1 94 ? 2.183 17.079 12.028 1.00 82.62 94 ALA A O 1
ATOM 778 N N . ILE A 1 95 ? 4.367 17.076 12.484 1.00 80.38 95 ILE A N 1
ATOM 779 C CA . ILE A 1 95 ? 4.236 16.476 13.821 1.00 80.38 95 ILE A CA 1
ATOM 780 C C . ILE A 1 95 ? 3.424 17.342 14.778 1.00 80.38 95 ILE A C 1
ATOM 782 O O . ILE A 1 95 ? 2.733 16.797 15.635 1.00 80.38 95 ILE A O 1
ATOM 786 N N . SER A 1 96 ? 3.466 18.665 14.616 1.00 78.06 96 SER A N 1
ATOM 787 C CA . SER A 1 96 ? 2.659 19.610 15.390 1.00 78.06 96 SER A CA 1
ATOM 788 C C . SER A 1 96 ? 1.173 19.508 15.036 1.00 78.06 96 SER A C 1
ATOM 790 O O . SER A 1 96 ? 0.328 19.596 15.921 1.00 78.06 96 SER A O 1
ATOM 792 N N . LEU A 1 97 ? 0.848 19.235 13.768 1.00 77.56 97 LEU A N 1
ATOM 793 C CA . LEU A 1 97 ? -0.522 19.104 13.257 1.00 77.56 97 LEU A CA 1
ATOM 794 C C . LEU A 1 97 ? -1.103 17.700 13.460 1.00 77.56 97 LEU A C 1
ATOM 796 O O . LEU A 1 97 ? -2.302 17.543 13.677 1.00 77.56 97 LEU A O 1
ATOM 800 N N . ILE A 1 98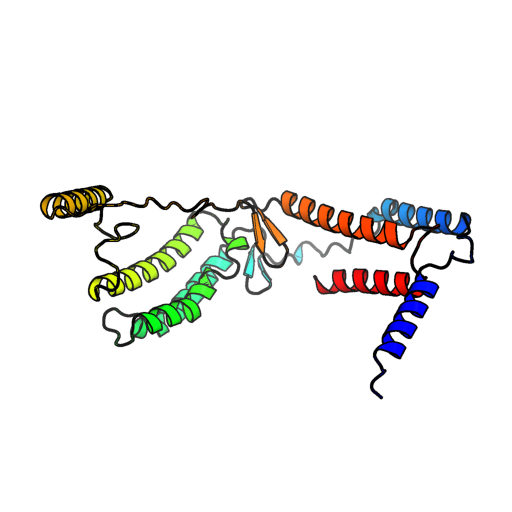 ? -0.258 16.670 13.440 1.00 74.44 98 ILE A N 1
ATOM 801 C CA . ILE A 1 98 ? -0.624 15.264 13.692 1.00 74.44 98 ILE A CA 1
ATOM 802 C C . ILE A 1 98 ? -0.464 14.913 15.191 1.00 74.44 98 ILE A C 1
ATOM 804 O O . ILE A 1 98 ? -0.811 13.818 15.635 1.00 74.44 98 ILE A O 1
ATOM 808 N N . GLY A 1 99 ? 0.066 15.839 15.992 1.00 70.44 99 GLY A N 1
ATOM 809 C CA . GLY A 1 99 ? 0.394 15.645 17.400 1.00 70.44 99 GLY A CA 1
ATOM 810 C C . GLY A 1 99 ? -0.807 15.323 18.295 1.00 70.44 99 GLY A C 1
ATOM 811 O O . GLY A 1 99 ? -1.963 15.579 17.968 1.00 70.44 99 GLY A O 1
ATOM 812 N N . ARG A 1 100 ? -0.527 14.777 19.486 1.00 68.56 100 ARG A N 1
ATOM 813 C CA . ARG A 1 100 ? -1.566 14.365 20.452 1.00 68.56 100 ARG A CA 1
ATOM 814 C C . ARG A 1 100 ? -2.480 15.513 20.887 1.00 68.56 100 ARG A C 1
ATOM 816 O O . ARG A 1 100 ? -3.667 15.304 21.082 1.00 68.56 100 ARG A O 1
ATOM 823 N N . ARG A 1 101 ? -1.919 16.715 21.027 1.00 68.38 101 ARG A N 1
ATOM 824 C CA . ARG A 1 101 ? -2.631 17.933 21.449 1.00 68.38 101 ARG A CA 1
ATOM 825 C C . ARG A 1 101 ? -3.026 18.827 20.276 1.00 68.38 101 ARG A C 1
ATOM 827 O O . ARG A 1 101 ? -3.368 19.984 20.484 1.00 68.38 101 ARG A O 1
ATOM 834 N N . SER A 1 102 ? -2.905 18.333 19.045 1.00 71.81 102 SER A N 1
ATOM 835 C CA . SER A 1 102 ? -3.166 19.170 17.888 1.00 71.81 102 SER A CA 1
ATOM 836 C C . SER A 1 102 ? -4.676 19.377 17.703 1.00 71.81 102 SER A C 1
ATOM 838 O O . SER A 1 102 ? -5.434 18.400 17.791 1.00 71.81 102 SER A O 1
ATOM 840 N N . PRO A 1 103 ? -5.102 20.617 17.394 1.00 70.69 103 PRO A N 1
ATOM 841 C CA . PRO A 1 103 ? -6.511 20.976 17.272 1.00 70.69 103 PRO A CA 1
ATOM 842 C C . PRO A 1 103 ? -7.278 20.408 16.056 1.00 70.69 103 PRO A C 1
ATOM 844 O O . PRO A 1 103 ? -8.503 20.384 16.152 1.00 70.69 103 PRO A O 1
ATOM 847 N N . PRO A 1 104 ? -6.683 19.960 14.920 1.00 74.06 104 PRO A N 1
ATOM 848 C CA . PRO A 1 104 ? -7.497 19.574 13.765 1.00 74.06 104 PRO A CA 1
ATOM 849 C C . PRO A 1 104 ? -8.333 18.308 14.012 1.00 74.06 104 PRO A C 1
ATOM 851 O O . PRO A 1 104 ? -7.974 17.451 14.823 1.00 74.06 104 PRO A O 1
ATOM 854 N N . SER A 1 105 ? -9.431 18.175 13.262 1.00 81.00 105 SER A N 1
ATOM 855 C CA . SER A 1 105 ? -10.305 16.995 13.256 1.00 81.00 105 SER A CA 1
ATOM 856 C C . SER A 1 105 ? -9.582 15.734 12.757 1.00 81.00 105 SER A C 1
ATOM 858 O O . SER A 1 105 ? -8.552 15.815 12.077 1.00 81.00 105 SER A O 1
ATOM 860 N N . LEU A 1 106 ? -10.137 14.551 13.061 1.00 79.94 106 LEU A N 1
ATOM 861 C CA . LEU A 1 106 ? -9.630 13.264 12.559 1.00 79.94 106 LEU A CA 1
ATOM 862 C C . LEU A 1 106 ? -9.418 13.291 11.045 1.00 79.94 106 LEU A C 1
ATOM 864 O O . LEU A 1 106 ? -8.382 12.851 10.553 1.00 79.94 106 LEU A O 1
ATOM 868 N N . GLU A 1 107 ? -10.418 13.784 10.321 1.00 82.62 107 GLU A N 1
ATOM 869 C CA . GLU A 1 107 ? -10.447 13.778 8.866 1.00 82.62 107 GLU A CA 1
ATOM 870 C C . GLU A 1 107 ? -9.261 14.552 8.294 1.00 82.62 107 GLU A C 1
ATOM 872 O O . GLU A 1 107 ? -8.507 14.015 7.483 1.00 82.62 107 GLU A O 1
ATOM 877 N N . ASN A 1 108 ? -8.987 15.740 8.837 1.00 84.44 108 ASN A N 1
ATOM 878 C CA . ASN A 1 108 ? -7.825 16.536 8.459 1.00 84.44 108 ASN A CA 1
ATOM 879 C C . ASN A 1 108 ? -6.508 15.816 8.788 1.00 84.44 108 ASN A C 1
ATOM 881 O O . ASN A 1 108 ? -5.587 15.823 7.974 1.00 84.44 108 ASN A O 1
ATOM 885 N N . LYS A 1 109 ? -6.407 15.122 9.931 1.00 83.75 109 LYS A N 1
ATOM 886 C CA . LYS A 1 109 ? -5.213 14.319 10.272 1.00 83.75 109 LYS A CA 1
ATOM 887 C C . LYS A 1 109 ? -5.007 13.150 9.306 1.00 83.75 109 LYS A C 1
ATOM 889 O O . LYS A 1 109 ? -3.875 12.876 8.903 1.00 83.75 109 LYS A O 1
ATOM 894 N N . VAL A 1 110 ? -6.086 12.476 8.906 1.00 84.50 110 VAL A N 1
ATOM 895 C CA . VAL A 1 110 ? -6.054 11.375 7.933 1.00 84.50 110 VAL A CA 1
ATOM 896 C C . VAL A 1 110 ? -5.692 11.889 6.540 1.00 84.50 110 VAL A C 1
ATOM 898 O O . VAL A 1 110 ? -4.879 11.261 5.861 1.00 84.50 110 VAL A O 1
ATOM 901 N N . ILE A 1 111 ? -6.241 13.031 6.123 1.00 85.38 111 ILE A N 1
ATOM 902 C CA . ILE A 1 111 ? -5.902 13.695 4.858 1.00 85.38 111 ILE A CA 1
ATOM 903 C C . ILE A 1 111 ? -4.417 14.068 4.845 1.00 85.38 111 ILE A C 1
ATOM 905 O O . ILE A 1 111 ? -3.703 13.684 3.920 1.00 85.38 111 ILE A O 1
ATOM 909 N N . LEU A 1 112 ? -3.917 14.718 5.901 1.00 86.25 112 LEU A N 1
ATOM 910 C CA . LEU A 1 112 ? -2.499 15.067 6.031 1.00 86.25 112 LEU A CA 1
ATOM 911 C C . LEU A 1 112 ? -1.602 13.828 5.935 1.00 86.25 112 LEU A C 1
ATOM 913 O O . LEU A 1 112 ? -0.609 13.840 5.210 1.00 86.25 112 LEU A O 1
ATOM 917 N N . TYR A 1 113 ? -1.970 12.729 6.596 1.00 85.94 113 TYR A N 1
ATOM 918 C CA . TYR A 1 113 ? -1.249 11.465 6.460 1.00 85.94 113 TYR A CA 1
ATOM 919 C C . TYR A 1 113 ? -1.244 10.950 5.012 1.00 85.94 113 TYR A C 1
ATOM 921 O O . TYR A 1 113 ? -0.173 10.657 4.468 1.00 85.94 113 TYR A O 1
ATOM 929 N N . LYS A 1 114 ? -2.423 10.854 4.383 1.00 87.38 114 LYS A N 1
ATOM 930 C CA . LYS A 1 114 ? -2.592 10.329 3.019 1.00 87.38 114 LYS A CA 1
ATOM 931 C C . LYS A 1 114 ? -1.854 11.165 1.972 1.00 87.38 114 LYS A C 1
ATOM 933 O O . LYS A 1 114 ? -1.384 10.591 0.996 1.00 87.38 114 LYS A O 1
ATOM 938 N N . LEU A 1 115 ? -1.740 12.476 2.172 1.00 87.81 115 LEU A N 1
ATOM 939 C CA . LEU A 1 115 ? -1.101 13.390 1.222 1.00 87.81 115 LEU A CA 1
ATOM 940 C C . LEU A 1 115 ? 0.406 13.538 1.451 1.00 87.81 115 LEU A C 1
ATOM 942 O O . LEU A 1 115 ? 1.179 13.578 0.498 1.00 87.81 115 LEU A O 1
ATOM 946 N N . ILE A 1 116 ? 0.849 13.618 2.706 1.00 87.56 116 ILE A N 1
ATOM 947 C CA . ILE A 1 116 ? 2.233 13.996 3.017 1.00 87.56 116 ILE A CA 1
ATOM 948 C C . ILE A 1 116 ? 3.108 12.762 3.229 1.00 87.56 116 ILE A C 1
ATOM 950 O O . ILE A 1 116 ? 4.224 12.697 2.708 1.00 87.56 116 ILE A O 1
ATOM 954 N N . LEU A 1 117 ? 2.623 11.781 3.990 1.00 86.75 117 LEU A N 1
ATOM 955 C CA . LEU A 1 117 ? 3.444 10.678 4.497 1.00 86.75 117 LEU A CA 1
ATOM 956 C C . LEU A 1 117 ? 3.256 9.408 3.670 1.00 86.75 117 LEU A C 1
ATOM 958 O O . LEU A 1 117 ? 4.243 8.783 3.283 1.00 86.75 117 LEU A O 1
ATOM 962 N N . ARG A 1 118 ? 2.004 9.059 3.344 1.00 87.94 118 ARG A N 1
ATOM 963 C CA . ARG A 1 118 ? 1.681 7.852 2.573 1.00 87.94 118 ARG A CA 1
ATOM 964 C C . ARG A 1 118 ? 2.445 7.789 1.245 1.00 87.94 118 ARG A C 1
ATOM 966 O O . ARG A 1 118 ? 3.082 6.767 1.030 1.00 87.94 118 ARG A O 1
ATOM 973 N N . PRO A 1 119 ? 2.531 8.850 0.415 1.00 89.69 119 PRO A N 1
ATOM 974 C CA . PRO A 1 119 ? 3.217 8.753 -0.871 1.00 89.69 119 PRO A CA 1
ATOM 975 C C . PRO A 1 119 ? 4.725 8.524 -0.743 1.00 89.69 119 PRO A C 1
ATOM 977 O O . PRO A 1 119 ? 5.324 7.980 -1.659 1.00 89.69 119 PRO A O 1
ATOM 980 N N . VAL A 1 120 ? 5.352 8.907 0.377 1.00 89.19 120 VAL A N 1
ATOM 981 C CA . VAL A 1 120 ? 6.779 8.616 0.604 1.00 89.19 120 VAL A CA 1
ATOM 982 C C . VAL A 1 120 ? 6.998 7.119 0.788 1.00 89.19 120 VAL A C 1
ATOM 984 O O . VAL A 1 120 ? 7.973 6.585 0.278 1.00 89.19 120 VAL A O 1
ATOM 987 N N . ILE A 1 121 ? 6.091 6.446 1.497 1.00 86.62 121 ILE A N 1
ATOM 988 C CA . ILE A 1 121 ? 6.226 5.026 1.841 1.00 86.62 121 ILE A CA 1
ATOM 989 C C . ILE A 1 121 ? 5.544 4.115 0.815 1.00 86.62 121 ILE A C 1
ATOM 991 O O . ILE A 1 121 ? 5.935 2.972 0.674 1.00 86.62 121 ILE A O 1
ATOM 995 N N . THR A 1 122 ? 4.508 4.548 0.104 1.00 88.00 122 THR A N 1
ATOM 996 C CA . THR A 1 122 ? 3.772 3.650 -0.804 1.00 88.00 122 THR A CA 1
ATOM 997 C C . THR A 1 122 ? 4.216 3.777 -2.252 1.00 88.00 122 THR A C 1
ATOM 999 O O . THR A 1 122 ? 3.931 2.899 -3.062 1.00 88.00 122 THR A O 1
ATOM 1002 N N . TYR A 1 123 ? 4.895 4.866 -2.617 1.00 89.12 123 TYR A N 1
ATOM 1003 C CA . TYR A 1 123 ? 5.350 5.036 -3.989 1.00 89.12 123 TYR A CA 1
ATOM 1004 C C . TYR A 1 123 ? 6.478 4.053 -4.315 1.00 89.12 123 TYR A C 1
ATOM 1006 O O . TYR A 1 123 ? 7.511 4.012 -3.646 1.00 89.12 123 TYR A O 1
ATOM 1014 N N . GLY A 1 124 ? 6.260 3.245 -5.353 1.00 83.75 124 GLY A N 1
ATOM 1015 C CA . GLY A 1 124 ? 7.214 2.227 -5.786 1.00 83.75 124 GLY A CA 1
ATOM 1016 C C . GLY A 1 124 ? 7.410 1.082 -4.789 1.00 83.75 124 GLY A C 1
ATOM 1017 O O . GLY A 1 124 ? 8.301 0.267 -5.002 1.00 83.75 124 GLY A O 1
ATOM 1018 N N . SER A 1 125 ? 6.573 0.967 -3.746 1.00 86.56 125 SER A N 1
ATOM 1019 C CA . SER A 1 125 ? 6.629 -0.152 -2.795 1.00 86.56 125 SER A CA 1
ATOM 1020 C C . SER A 1 125 ? 6.497 -1.539 -3.432 1.00 86.56 125 SER A C 1
ATOM 1022 O O . SER A 1 125 ? 7.100 -2.460 -2.893 1.00 86.56 125 SER A O 1
ATOM 1024 N N . PRO A 1 126 ? 5.813 -1.730 -4.581 1.00 85.00 126 PRO A N 1
ATOM 1025 C CA . PRO A 1 126 ? 5.895 -2.988 -5.327 1.00 85.00 126 PRO A CA 1
ATOM 1026 C C . PRO A 1 126 ? 7.322 -3.381 -5.742 1.00 85.00 126 PRO A C 1
ATOM 1028 O O . PRO A 1 126 ? 7.648 -4.558 -5.805 1.00 85.00 126 PRO A O 1
ATOM 1031 N N . VAL A 1 127 ? 8.185 -2.394 -6.004 1.00 84.44 127 VAL A N 1
ATOM 1032 C CA . VAL A 1 127 ? 9.552 -2.599 -6.501 1.00 84.44 127 VAL A CA 1
ATOM 1033 C C . VAL A 1 127 ? 10.512 -2.901 -5.353 1.00 84.44 127 VAL A C 1
ATOM 1035 O O . VAL A 1 127 ? 11.256 -3.876 -5.398 1.00 84.44 127 VAL A O 1
ATOM 1038 N N . TRP A 1 128 ? 10.500 -2.071 -4.307 1.00 86.62 128 TRP A N 1
ATOM 1039 C CA . TRP A 1 128 ? 11.434 -2.199 -3.182 1.00 86.62 128 TRP A CA 1
ATOM 1040 C C . TRP A 1 128 ? 10.861 -2.976 -1.990 1.00 86.62 128 TRP A C 1
ATOM 1042 O O . TRP A 1 128 ? 11.584 -3.245 -1.035 1.00 86.62 128 TRP A O 1
ATOM 1052 N N . GLY A 1 129 ? 9.588 -3.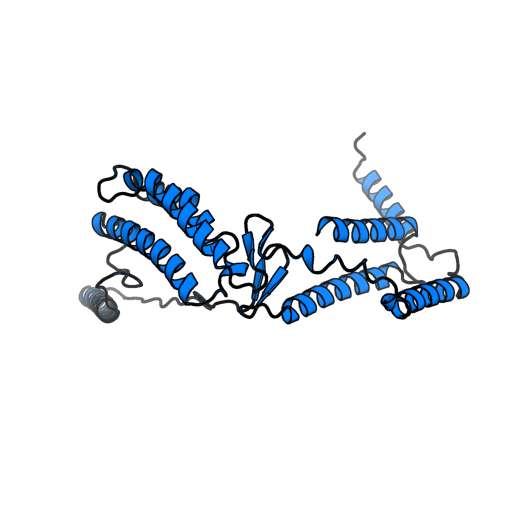379 -2.019 1.00 83.38 129 GLY A N 1
ATOM 1053 C CA . GLY A 1 129 ? 8.942 -4.150 -0.948 1.00 83.38 129 GLY A CA 1
ATOM 1054 C C . GLY A 1 129 ? 9.531 -5.550 -0.743 1.00 83.38 129 GLY A C 1
ATOM 1055 O O . GLY A 1 129 ? 9.356 -6.135 0.324 1.00 83.38 129 GLY A O 1
ATOM 1056 N N . ALA A 1 130 ? 10.272 -6.050 -1.736 1.00 78.38 130 ALA A N 1
ATOM 1057 C CA . ALA A 1 130 ? 11.064 -7.277 -1.673 1.00 78.38 130 ALA A CA 1
ATOM 1058 C C . ALA A 1 130 ? 12.482 -7.078 -1.090 1.00 78.38 130 ALA A C 1
ATOM 1060 O O . ALA A 1 130 ? 13.268 -8.024 -1.042 1.00 78.38 130 ALA A O 1
ATOM 1061 N N . ALA A 1 131 ? 12.840 -5.863 -0.656 1.00 83.12 131 ALA A N 1
ATOM 1062 C CA . ALA A 1 131 ? 14.149 -5.582 -0.073 1.00 83.12 131 ALA A CA 1
ATOM 1063 C C . ALA A 1 131 ? 14.405 -6.393 1.212 1.00 83.12 131 ALA A C 1
ATOM 1065 O O . ALA A 1 131 ? 13.489 -6.881 1.879 1.00 83.12 131 ALA A O 1
ATOM 1066 N N . ALA A 1 132 ? 15.682 -6.502 1.597 1.00 81.06 132 ALA A N 1
ATOM 1067 C CA . ALA A 1 132 ? 16.094 -7.277 2.765 1.00 81.06 132 ALA A CA 1
ATOM 1068 C C . ALA A 1 132 ? 15.327 -6.873 4.039 1.00 81.06 132 ALA A C 1
ATOM 1070 O O . ALA A 1 132 ? 15.107 -5.687 4.310 1.00 81.06 132 ALA A O 1
ATOM 1071 N N . ALA A 1 133 ? 14.994 -7.864 4.874 1.00 83.12 133 ALA A N 1
ATOM 1072 C CA . ALA A 1 133 ? 14.186 -7.679 6.082 1.00 83.12 133 ALA A CA 1
ATOM 1073 C C . ALA A 1 133 ? 14.719 -6.572 7.013 1.00 83.12 133 ALA A C 1
ATOM 1075 O O . ALA A 1 133 ? 13.942 -5.857 7.643 1.00 83.12 133 ALA A O 1
ATOM 1076 N N . THR A 1 134 ? 16.040 -6.385 7.076 1.00 86.44 134 THR A N 1
ATOM 1077 C CA . THR A 1 134 ? 16.688 -5.313 7.846 1.00 86.44 134 THR A CA 1
ATOM 1078 C C . THR A 1 134 ? 16.239 -3.921 7.402 1.00 86.44 134 THR A C 1
ATOM 1080 O O . THR A 1 134 ? 15.944 -3.074 8.244 1.00 86.44 134 THR A O 1
ATOM 1083 N N . HIS A 1 135 ? 16.148 -3.677 6.094 1.00 84.19 135 HIS A N 1
ATOM 1084 C CA . HIS A 1 135 ? 15.691 -2.394 5.566 1.00 84.19 135 HIS A CA 1
ATOM 1085 C C . HIS A 1 135 ? 14.172 -2.250 5.690 1.00 84.19 135 HIS A C 1
ATOM 1087 O O . HIS A 1 135 ? 13.687 -1.184 6.069 1.00 84.19 135 HIS A O 1
ATOM 1093 N N . MET A 1 136 ? 13.426 -3.344 5.510 1.00 88.31 136 MET A N 1
ATOM 1094 C CA . MET A 1 136 ? 11.979 -3.345 5.731 1.00 88.31 136 MET A CA 1
ATOM 1095 C C . MET A 1 136 ? 11.593 -3.005 7.172 1.00 88.31 136 MET A C 1
ATOM 1097 O O . MET A 1 136 ? 10.610 -2.298 7.384 1.00 88.31 136 MET A O 1
ATOM 1101 N N . LYS A 1 137 ? 12.394 -3.403 8.170 1.00 89.69 137 LYS A N 1
ATOM 1102 C CA . LYS A 1 137 ? 12.189 -2.989 9.569 1.00 89.69 137 LYS A CA 1
ATOM 1103 C C . LYS A 1 137 ? 12.222 -1.466 9.741 1.00 89.69 137 LYS A C 1
ATOM 1105 O O . LYS A 1 137 ? 11.433 -0.944 10.524 1.00 89.69 137 LYS A O 1
ATOM 1110 N N . LYS A 1 138 ? 13.073 -0.736 9.003 1.00 89.06 138 LYS A N 1
ATOM 1111 C CA . LYS A 1 138 ? 13.100 0.740 9.053 1.00 89.06 138 LYS A CA 1
ATOM 1112 C C . LYS A 1 138 ? 11.770 1.331 8.579 1.00 89.06 138 LYS A C 1
ATOM 1114 O O . LYS A 1 138 ? 11.189 2.164 9.272 1.00 89.06 138 LYS A O 1
ATOM 1119 N N . ILE A 1 139 ? 11.258 0.844 7.446 1.00 90.75 139 ILE A N 1
ATOM 1120 C CA . ILE A 1 139 ? 9.952 1.252 6.908 1.00 90.75 139 ILE A CA 1
ATOM 1121 C C . ILE A 1 139 ? 8.823 0.930 7.898 1.00 90.75 139 ILE A C 1
ATOM 1123 O O . ILE A 1 139 ? 8.000 1.794 8.200 1.00 90.75 139 ILE A O 1
ATOM 1127 N N . GLN A 1 140 ? 8.832 -0.273 8.480 1.00 90.69 140 GLN A N 1
ATOM 1128 C CA . GLN A 1 140 ? 7.835 -0.698 9.467 1.00 90.69 140 GLN A CA 1
ATOM 1129 C C . GLN A 1 140 ? 7.811 0.198 10.709 1.00 90.69 140 GLN A C 1
ATOM 1131 O O . GLN A 1 140 ? 6.741 0.457 11.252 1.00 90.69 140 GLN A O 1
ATOM 1136 N N . VAL A 1 141 ? 8.962 0.684 11.183 1.00 90.88 141 VAL A N 1
ATOM 1137 C CA . VAL A 1 141 ? 9.012 1.618 12.321 1.00 90.88 141 VAL A CA 1
ATOM 1138 C C . VAL A 1 141 ? 8.332 2.944 11.973 1.00 90.88 141 VAL A C 1
ATOM 1140 O O . VAL A 1 141 ? 7.542 3.449 12.774 1.00 90.88 141 VAL A O 1
ATOM 1143 N N . MET A 1 142 ? 8.588 3.484 10.778 1.00 89.50 142 MET A N 1
ATOM 1144 C CA . MET A 1 142 ? 7.958 4.723 10.305 1.00 89.50 142 MET A CA 1
ATOM 1145 C C . MET A 1 142 ? 6.437 4.575 10.183 1.00 89.50 142 MET A C 1
ATOM 1147 O O . MET A 1 142 ? 5.688 5.429 10.660 1.00 89.50 142 MET A O 1
ATOM 1151 N N . GLU A 1 143 ? 5.972 3.458 9.623 1.00 89.25 143 GLU A N 1
ATOM 1152 C CA . GLU A 1 143 ? 4.547 3.139 9.532 1.00 89.25 143 GLU A CA 1
ATOM 1153 C C . GLU A 1 143 ? 3.912 2.996 10.924 1.00 89.25 143 GLU A C 1
ATOM 1155 O O . GLU A 1 143 ? 2.929 3.671 11.238 1.00 89.25 143 GLU A O 1
ATOM 1160 N N . ARG A 1 144 ? 4.521 2.195 11.809 1.00 88.81 144 ARG A N 1
ATOM 1161 C CA . ARG A 1 144 ? 4.036 1.976 13.182 1.00 88.81 144 ARG A CA 1
ATOM 1162 C C . ARG A 1 144 ? 3.943 3.264 13.981 1.00 88.81 144 ARG A C 1
ATOM 1164 O O . ARG A 1 144 ? 3.007 3.409 14.766 1.00 88.81 144 ARG A O 1
ATOM 1171 N N . MET A 1 145 ? 4.879 4.195 13.802 1.00 86.88 145 MET A N 1
ATOM 1172 C CA . MET A 1 145 ? 4.821 5.497 14.463 1.00 86.88 145 MET A CA 1
ATOM 1173 C C . MET A 1 145 ? 3.529 6.238 14.112 1.00 86.88 145 MET A C 1
ATOM 1175 O O . MET A 1 145 ? 2.871 6.784 15.001 1.00 86.88 145 MET A O 1
ATOM 1179 N N . ILE A 1 146 ? 3.162 6.253 12.832 1.00 84.31 146 ILE A N 1
ATOM 1180 C CA . ILE A 1 146 ? 1.964 6.949 12.366 1.00 84.31 146 ILE A CA 1
ATOM 1181 C C . ILE A 1 146 ? 0.709 6.223 12.835 1.00 84.31 146 ILE A C 1
ATOM 1183 O O . ILE A 1 146 ? -0.158 6.849 13.446 1.00 84.31 146 ILE A O 1
ATOM 1187 N N . THR A 1 147 ? 0.639 4.910 12.616 1.00 85.38 147 THR A N 1
ATOM 1188 C CA . THR A 1 147 ? -0.507 4.087 13.021 1.00 85.38 147 THR A CA 1
ATOM 1189 C C . THR A 1 147 ? -0.756 4.203 14.522 1.00 85.38 147 THR A C 1
ATOM 1191 O O . THR A 1 147 ? -1.892 4.387 14.945 1.00 85.38 147 THR A O 1
ATOM 1194 N N . SER A 1 148 ? 0.300 4.211 15.342 1.00 86.19 148 SER A N 1
ATOM 1195 C CA . SER A 1 148 ? 0.176 4.380 16.797 1.00 86.19 148 SER A CA 1
ATOM 1196 C C . SER A 1 148 ? -0.433 5.730 17.186 1.00 86.19 148 SER A C 1
ATOM 1198 O O . SER A 1 148 ? -1.213 5.803 18.134 1.00 86.19 148 SER A O 1
ATOM 1200 N N . ARG A 1 149 ? -0.095 6.810 16.470 1.00 83.25 149 ARG A N 1
ATOM 1201 C CA . ARG A 1 149 ? -0.639 8.151 16.743 1.00 83.25 149 ARG A CA 1
ATOM 1202 C C . ARG A 1 149 ? -2.089 8.285 16.300 1.00 83.25 149 ARG A C 1
ATOM 1204 O O . ARG A 1 149 ? -2.894 8.823 17.056 1.00 83.25 149 ARG A O 1
ATOM 1211 N N . LEU A 1 150 ? -2.410 7.785 15.109 1.00 82.50 150 LEU A N 1
ATOM 1212 C CA . LEU A 1 150 ? -3.776 7.783 14.593 1.00 82.50 150 LEU A CA 1
ATOM 1213 C C . LEU A 1 150 ? -4.687 6.932 15.481 1.00 82.50 150 LEU A C 1
ATOM 1215 O O . LEU A 1 150 ? -5.732 7.420 15.900 1.00 82.50 150 LEU A O 1
ATOM 1219 N N . ASN A 1 151 ? -4.251 5.725 15.858 1.00 84.69 151 ASN A N 1
ATOM 1220 C CA . ASN A 1 151 ? -5.001 4.859 16.765 1.00 84.69 151 ASN A CA 1
ATOM 1221 C C . ASN A 1 151 ? -5.222 5.522 18.123 1.00 84.69 151 ASN A C 1
ATOM 1223 O O . ASN A 1 151 ? -6.348 5.549 18.595 1.00 84.69 151 ASN A O 1
ATOM 1227 N N . TRP A 1 152 ? -4.199 6.133 18.731 1.00 84.31 152 TRP A N 1
ATOM 1228 C CA . TRP A 1 152 ? -4.394 6.859 19.991 1.00 84.31 152 TRP A CA 1
ATOM 1229 C C . TRP A 1 152 ? -5.477 7.942 19.879 1.00 84.31 152 TRP A C 1
ATOM 1231 O O . TRP A 1 152 ? -6.319 8.056 20.767 1.00 84.31 152 TRP A O 1
ATOM 1241 N N . TYR A 1 153 ? -5.488 8.719 18.792 1.00 82.44 153 TYR A N 1
ATOM 1242 C CA . TYR A 1 153 ? -6.489 9.770 18.611 1.00 82.44 153 TYR A CA 1
ATOM 1243 C C . TYR A 1 153 ? -7.892 9.188 18.380 1.00 82.44 153 TYR A C 1
ATOM 1245 O O . TYR A 1 153 ? -8.858 9.689 18.950 1.00 82.44 153 TYR A O 1
ATOM 1253 N N . LEU A 1 154 ? -7.997 8.125 17.580 1.00 83.19 154 LEU A N 1
ATOM 1254 C CA . LEU A 1 154 ? -9.243 7.399 17.322 1.00 83.19 154 LEU A CA 1
ATOM 1255 C C . LEU A 1 154 ? -9.880 6.860 18.610 1.00 83.19 154 LEU A C 1
ATOM 1257 O O . LEU A 1 154 ? -11.079 7.030 18.816 1.00 83.19 154 LEU A O 1
ATOM 1261 N N . GLU A 1 155 ? -9.062 6.262 19.477 1.00 84.31 155 GLU A N 1
ATOM 1262 C CA . GLU A 1 155 ? -9.471 5.740 20.784 1.00 84.31 155 GLU A CA 1
ATOM 1263 C C . GLU A 1 155 ? -9.873 6.867 21.742 1.00 84.31 155 GLU A C 1
ATOM 1265 O O . GLU A 1 155 ? -10.946 6.830 22.330 1.00 84.31 155 GLU A O 1
ATOM 1270 N N . THR A 1 156 ? -9.049 7.915 21.858 1.00 83.75 156 THR A N 1
ATOM 1271 C CA . THR A 1 156 ? -9.287 9.025 22.804 1.00 83.75 156 THR A CA 1
ATOM 1272 C C . THR A 1 156 ? -10.586 9.779 22.512 1.00 83.75 156 THR A C 1
ATOM 1274 O O . THR A 1 156 ? -11.231 10.271 23.431 1.00 83.75 156 THR A O 1
ATOM 1277 N N . ASN A 1 157 ? -10.979 9.870 21.238 1.00 81.81 157 ASN A N 1
ATOM 1278 C CA . ASN A 1 157 ? -12.203 10.554 20.817 1.00 81.81 157 ASN A CA 1
ATOM 1279 C C . ASN A 1 157 ? -13.397 9.597 20.640 1.00 81.81 157 ASN A C 1
ATOM 1281 O O . ASN A 1 157 ? -14.427 10.025 20.130 1.00 81.81 157 ASN A O 1
ATOM 1285 N N . ASN A 1 158 ? -13.271 8.317 21.019 1.00 82.38 158 ASN A N 1
ATOM 1286 C CA . ASN A 1 158 ? -14.311 7.292 20.853 1.00 82.38 158 ASN A CA 1
ATOM 1287 C C . ASN A 1 158 ? -14.874 7.198 19.417 1.00 82.38 158 ASN A C 1
ATOM 1289 O O . ASN A 1 158 ? -16.056 6.935 19.216 1.00 82.38 158 ASN A O 1
ATOM 1293 N N . LEU A 1 159 ? -14.026 7.415 18.403 1.00 82.31 159 LEU A N 1
ATOM 1294 C CA . LEU A 1 159 ? -14.436 7.408 16.988 1.00 82.31 159 LEU A CA 1
ATOM 1295 C C . LEU A 1 159 ? -14.503 5.992 16.401 1.00 82.31 159 LEU A C 1
ATOM 1297 O O . LEU A 1 159 ? -15.089 5.776 15.343 1.00 82.31 159 LEU A O 1
ATOM 1301 N N . LEU A 1 160 ? -13.885 5.022 17.076 1.00 79.94 160 LEU A N 1
ATOM 1302 C CA . LEU A 1 160 ? -14.038 3.607 16.763 1.00 79.94 160 LEU A CA 1
ATOM 1303 C C . LEU A 1 160 ? -15.212 3.049 17.558 1.00 79.94 160 LEU A C 1
ATOM 1305 O O . LEU A 1 160 ? -15.242 3.171 18.782 1.00 79.94 160 LEU A O 1
ATOM 1309 N N . ALA A 1 161 ? -16.132 2.377 16.865 1.00 77.19 161 ALA A N 1
ATOM 1310 C CA . ALA A 1 161 ? -17.233 1.673 17.507 1.00 77.19 161 ALA A CA 1
ATOM 1311 C C . ALA A 1 161 ? -16.705 0.741 18.609 1.00 77.19 161 ALA A C 1
ATOM 1313 O O . ALA A 1 161 ? -15.756 -0.021 18.397 1.00 77.19 161 ALA 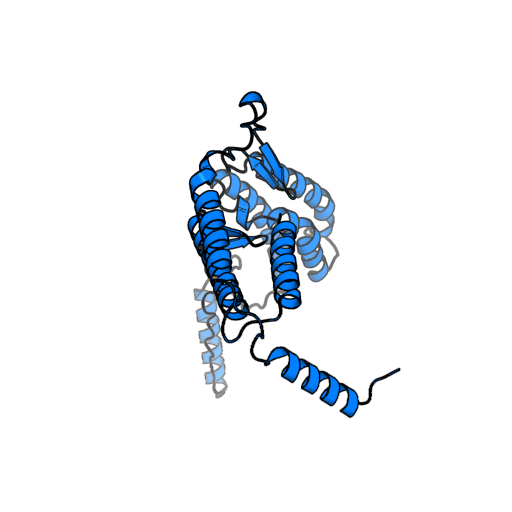A O 1
ATOM 1314 N N . SER A 1 162 ? -17.323 0.791 19.788 1.00 71.75 162 SER A N 1
ATOM 1315 C CA . SER A 1 162 ? -16.974 -0.068 20.928 1.00 71.75 162 SER A CA 1
ATOM 1316 C C . SER A 1 162 ? -17.083 -1.559 20.588 1.00 71.75 162 SER A C 1
ATOM 1318 O O . SER A 1 162 ? -16.319 -2.359 21.117 1.00 71.75 162 SER A O 1
ATOM 1320 N N . SER A 1 163 ? -17.963 -1.908 19.646 1.00 71.56 163 SER A N 1
ATOM 1321 C CA . SER A 1 163 ? -18.203 -3.261 19.142 1.00 71.56 163 SER A CA 1
ATOM 1322 C C . SER A 1 163 ? -17.140 -3.794 18.174 1.00 71.56 163 SER A C 1
ATOM 1324 O O . SER A 1 163 ? -17.255 -4.934 17.738 1.00 71.56 163 SER A O 1
ATOM 1326 N N . ARG A 1 164 ? -16.119 -3.018 17.789 1.00 77.69 164 ARG A N 1
ATOM 1327 C CA . ARG A 1 164 ? -15.070 -3.473 16.862 1.00 77.69 164 ARG A CA 1
ATOM 1328 C C . ARG A 1 164 ? -13.805 -3.853 17.629 1.00 77.69 164 ARG A C 1
ATOM 1330 O O . ARG A 1 164 ? -13.077 -2.948 18.015 1.00 77.69 164 ARG A O 1
ATOM 1337 N N . ALA A 1 165 ? -13.512 -5.153 17.750 1.00 75.38 165 ALA A N 1
ATOM 1338 C CA . ALA A 1 165 ? -12.305 -5.677 18.414 1.00 75.38 165 ALA A CA 1
ATOM 1339 C C . ALA A 1 165 ? -11.051 -5.805 17.532 1.00 75.38 165 ALA A C 1
ATOM 1341 O O . ALA A 1 165 ? -9.926 -5.753 18.030 1.00 75.38 165 ALA A O 1
ATOM 1342 N N . GLY A 1 166 ? -11.215 -5.973 16.217 1.00 81.44 166 GLY A N 1
ATOM 1343 C CA . GLY A 1 166 ? -10.093 -6.254 15.316 1.00 81.44 166 GLY A CA 1
ATOM 1344 C C . GLY A 1 166 ? -9.057 -5.124 15.259 1.00 81.44 166 GLY A C 1
ATOM 1345 O O . GLY A 1 166 ? -9.414 -3.961 15.075 1.00 81.44 166 GLY A O 1
ATOM 1346 N N . PHE A 1 167 ? -7.771 -5.487 15.352 1.00 76.88 167 PHE A N 1
ATOM 1347 C CA . PHE A 1 167 ? -6.607 -4.594 15.206 1.00 76.88 167 PHE A CA 1
ATOM 1348 C C . PHE A 1 167 ? -6.513 -3.443 16.225 1.00 76.88 167 PHE A C 1
ATOM 1350 O O . PHE A 1 167 ? -5.788 -2.470 15.999 1.00 76.88 167 PHE A O 1
ATOM 1357 N N . ARG A 1 168 ? -7.203 -3.556 17.367 1.00 78.94 168 ARG A N 1
ATOM 1358 C CA . ARG A 1 168 ? -7.128 -2.594 18.473 1.00 78.94 168 ARG A CA 1
ATOM 1359 C C . ARG A 1 168 ? -6.279 -3.126 19.613 1.00 78.94 168 ARG A C 1
ATOM 1361 O O . ARG A 1 168 ? -6.172 -4.329 19.847 1.00 78.94 168 ARG A O 1
ATOM 1368 N N . LYS A 1 169 ? -5.648 -2.209 20.343 1.00 73.56 169 LYS A N 1
ATOM 1369 C CA . LYS A 1 169 ? -4.850 -2.575 21.513 1.00 73.56 169 LYS A CA 1
ATOM 1370 C C . LYS A 1 169 ? -5.794 -2.980 22.650 1.00 73.56 169 LYS A C 1
ATOM 1372 O O . LYS A 1 169 ? -6.778 -2.295 22.893 1.00 73.56 169 LYS A O 1
ATOM 1377 N N . CYS A 1 170 ? -5.467 -4.062 23.353 1.00 75.50 170 CYS A N 1
ATOM 1378 C CA . CYS A 1 170 ? -6.214 -4.551 24.521 1.00 75.50 170 CYS A CA 1
ATOM 1379 C C . CYS A 1 170 ? -7.663 -5.012 24.253 1.00 75.50 170 CYS A C 1
ATOM 1381 O O . CYS A 1 170 ? -8.431 -5.130 25.202 1.00 75.50 170 CYS A O 1
ATOM 1383 N N . GLN A 1 171 ? -8.039 -5.319 23.005 1.00 78.31 171 GLN A N 1
ATOM 1384 C CA . GLN A 1 171 ? -9.297 -6.010 22.706 1.00 78.31 171 GLN A CA 1
ATOM 1385 C C . GLN A 1 171 ? -9.002 -7.409 22.161 1.00 78.31 171 GLN A C 1
ATOM 1387 O O . GLN A 1 171 ? -8.341 -7.569 21.139 1.00 78.31 171 GLN A O 1
ATOM 1392 N N . SER A 1 172 ? -9.448 -8.424 22.902 1.00 83.19 172 SER A N 1
ATOM 1393 C CA . SER A 1 172 ? -9.308 -9.834 22.533 1.00 83.19 172 SER A CA 1
ATOM 1394 C C . SER A 1 172 ? -10.555 -10.318 21.797 1.00 83.19 172 SER A C 1
ATOM 1396 O O . SER A 1 172 ? -11.659 -9.833 22.046 1.00 83.19 172 SER A O 1
ATOM 1398 N N . THR A 1 173 ? -10.400 -11.329 20.945 1.00 84.12 173 THR A N 1
ATOM 1399 C CA . THR A 1 173 ? -11.517 -12.051 20.318 1.00 84.12 173 THR A CA 1
ATOM 1400 C C . THR A 1 173 ? -12.491 -12.615 21.349 1.00 84.12 173 THR A C 1
ATOM 1402 O O . THR A 1 173 ? -13.698 -12.560 21.131 1.00 84.12 173 THR A O 1
ATOM 1405 N N . ASN A 1 174 ? -11.998 -13.053 22.512 1.00 88.12 174 ASN A N 1
ATOM 1406 C CA . ASN A 1 174 ? -12.848 -13.549 23.600 1.00 88.12 174 ASN A CA 1
ATOM 1407 C C . ASN A 1 174 ? -13.836 -12.483 24.093 1.00 88.12 174 ASN A C 1
ATOM 1409 O O . ASN A 1 174 ? -14.998 -12.788 24.341 1.00 88.12 174 ASN A O 1
ATOM 1413 N N . GLN A 1 175 ? -13.401 -11.221 24.169 1.00 86.19 175 GLN A N 1
ATOM 1414 C CA . GLN A 1 175 ? -14.267 -10.111 24.566 1.00 86.19 175 GLN A CA 1
ATOM 1415 C C . GLN A 1 175 ? -15.433 -9.950 23.577 1.00 86.19 175 GLN A C 1
ATOM 1417 O O . GLN A 1 175 ? -16.573 -9.742 23.982 1.00 86.19 175 GLN A O 1
ATOM 1422 N N . GLN A 1 176 ? -15.157 -10.087 22.277 1.00 85.44 176 GLN A N 1
ATOM 1423 C CA . GLN A 1 176 ? -16.159 -9.944 21.223 1.00 85.44 176 GLN A CA 1
ATOM 1424 C C . GLN A 1 176 ? -17.199 -11.071 21.248 1.00 85.44 176 GLN A C 1
ATOM 1426 O O . GLN A 1 176 ? -18.385 -10.815 21.053 1.00 85.44 176 GLN A O 1
ATOM 1431 N N . VAL A 1 177 ? -16.762 -12.304 21.525 1.00 89.38 177 VAL A N 1
ATOM 1432 C CA . VAL A 1 177 ? -17.659 -13.459 21.682 1.00 89.38 177 VAL A CA 1
ATOM 1433 C C . VAL A 1 177 ? -18.584 -13.260 22.882 1.00 89.38 177 VAL A C 1
ATOM 1435 O O . VAL A 1 177 ? -19.783 -13.498 22.769 1.00 89.38 177 VAL A O 1
ATOM 1438 N N . VAL A 1 178 ? -18.056 -12.760 24.004 1.00 90.94 178 VAL A N 1
ATOM 1439 C CA . VAL A 1 178 ? -18.863 -12.445 25.193 1.00 90.94 178 VAL A CA 1
ATOM 1440 C C . VAL A 1 178 ? -19.899 -11.362 24.887 1.00 90.94 178 VAL A C 1
ATOM 1442 O O . VAL A 1 178 ? -21.064 -11.530 25.234 1.00 90.94 178 VAL A O 1
ATOM 1445 N N . PHE A 1 179 ? -19.518 -10.288 24.187 1.00 88.94 179 PHE A N 1
ATOM 1446 C CA . PHE A 1 179 ? -20.467 -9.244 23.786 1.00 88.94 179 PHE A CA 1
ATOM 1447 C C . PHE A 1 179 ? -21.570 -9.766 22.859 1.00 88.94 179 PHE A C 1
ATOM 1449 O O . PHE A 1 179 ? -22.731 -9.389 23.020 1.00 88.94 179 PHE A O 1
ATOM 1456 N N . LEU A 1 180 ? -21.232 -10.647 21.913 1.00 90.62 180 LEU A N 1
ATOM 1457 C CA . LEU A 1 180 ? -22.218 -11.286 21.043 1.00 90.62 180 LEU A CA 1
ATOM 1458 C C . LEU A 1 180 ? -23.179 -12.170 21.848 1.00 90.62 180 LEU A C 1
ATOM 1460 O O . LEU A 1 180 ? -24.391 -12.050 21.691 1.00 90.62 180 LEU A O 1
ATOM 1464 N N . ALA A 1 181 ? -22.650 -13.016 22.734 1.00 92.88 181 ALA A N 1
ATOM 1465 C CA . ALA A 1 181 ? -23.453 -13.892 23.582 1.00 92.88 181 ALA A CA 1
ATOM 1466 C C . ALA A 1 181 ? -24.397 -13.094 24.494 1.00 92.88 181 ALA A C 1
ATOM 1468 O O . ALA A 1 181 ? -25.573 -13.436 24.606 1.00 92.88 181 ALA A O 1
ATOM 1469 N N . GLN A 1 182 ? -23.907 -12.001 25.086 1.00 92.69 182 GLN A N 1
ATOM 1470 C CA . GLN A 1 182 ? -24.724 -11.102 25.896 1.00 92.69 182 GLN A CA 1
ATOM 1471 C C . GLN A 1 182 ? -25.837 -10.458 25.060 1.00 92.69 182 GLN A C 1
ATOM 1473 O O . GLN A 1 182 ? -26.990 -10.495 25.467 1.00 92.69 182 GLN A O 1
ATOM 1478 N N . SER A 1 183 ? -25.526 -9.978 23.851 1.00 91.44 183 SER A N 1
ATOM 1479 C CA . SER A 1 183 ? -26.523 -9.373 22.952 1.00 91.44 183 SER A CA 1
ATOM 1480 C C . SER A 1 183 ? -27.631 -10.356 22.549 1.00 91.44 183 SER A C 1
ATOM 1482 O O . SER A 1 183 ? -28.793 -9.972 22.444 1.00 91.44 183 SER A O 1
ATOM 1484 N N . ILE A 1 184 ? -27.289 -11.634 22.340 1.00 94.19 184 ILE A N 1
ATOM 1485 C CA . ILE A 1 184 ? -28.264 -12.699 22.050 1.00 94.19 184 ILE A CA 1
ATOM 1486 C C . ILE A 1 184 ? -29.135 -12.978 23.279 1.00 94.19 184 ILE A C 1
ATOM 1488 O O . ILE A 1 184 ? -30.352 -13.115 23.151 1.00 94.19 184 ILE A O 1
ATOM 1492 N N . LYS A 1 185 ? -28.522 -13.050 24.465 1.00 94.62 185 LYS A N 1
ATOM 1493 C CA . LYS A 1 185 ? -29.235 -13.283 25.723 1.00 94.62 185 LYS A CA 1
ATOM 1494 C C . LYS A 1 185 ? -30.209 -12.147 26.036 1.00 94.62 185 LYS A C 1
ATOM 1496 O O . LYS A 1 185 ? -31.370 -12.416 26.314 1.00 94.62 185 LYS A O 1
ATOM 1501 N N . ASP A 1 186 ? -29.769 -10.900 25.904 1.00 95.50 186 ASP A N 1
ATOM 1502 C CA . ASP A 1 186 ? -30.596 -9.719 26.160 1.00 95.50 186 ASP A CA 1
ATOM 1503 C C . ASP A 1 186 ? -31.803 -9.658 25.206 1.00 95.50 186 ASP A C 1
ATOM 1505 O O . ASP A 1 186 ? -32.912 -9.318 25.619 1.00 95.50 186 ASP A O 1
ATOM 1509 N N . ALA A 1 187 ? -31.615 -10.031 23.934 1.00 94.31 187 ALA A N 1
ATOM 1510 C CA . ALA A 1 187 ? -32.706 -10.123 22.965 1.00 94.31 187 ALA A CA 1
ATOM 1511 C C . ALA A 1 187 ? -33.712 -11.230 23.327 1.00 94.31 187 ALA A C 1
ATOM 1513 O O . ALA A 1 187 ? -34.920 -11.017 23.214 1.00 94.31 187 ALA A O 1
ATOM 1514 N N . LEU A 1 188 ? -33.227 -12.379 23.810 1.00 93.69 188 LEU A N 1
ATOM 1515 C CA . LEU A 1 188 ? -34.076 -13.479 24.268 1.00 93.69 188 LEU A CA 1
ATOM 1516 C C . LEU A 1 188 ? -34.890 -13.090 25.511 1.00 93.69 188 LEU A C 1
ATOM 1518 O O . LEU A 1 188 ? -36.096 -13.339 25.551 1.00 93.69 188 LEU A O 1
ATOM 1522 N N . ASP A 1 189 ? -34.255 -12.432 26.484 1.00 96.25 189 ASP A N 1
ATOM 1523 C CA . ASP A 1 189 ? -34.899 -11.966 27.719 1.00 96.25 189 ASP A CA 1
ATOM 1524 C C . ASP A 1 189 ? -36.007 -10.934 27.419 1.00 96.25 189 ASP A C 1
ATOM 1526 O O . ASP A 1 189 ? -37.060 -10.937 28.059 1.00 96.25 189 ASP A O 1
ATOM 1530 N N . GLN A 1 190 ? -35.827 -10.106 26.382 1.00 96.25 190 GLN A N 1
ATOM 1531 C CA . GLN A 1 190 ? -36.827 -9.142 25.894 1.00 96.25 190 GLN A CA 1
ATOM 1532 C C . GLN A 1 190 ? -37.899 -9.758 24.973 1.00 96.25 190 GLN A C 1
ATOM 1534 O O . GLN A 1 190 ? -38.761 -9.039 24.471 1.00 96.25 190 GLN A O 1
ATOM 1539 N N . ARG A 1 191 ? -37.874 -11.079 24.739 1.00 93.25 191 ARG A N 1
ATOM 1540 C CA . ARG A 1 191 ? -38.721 -11.790 23.758 1.00 93.25 191 ARG A CA 1
ATOM 1541 C C . ARG A 1 191 ? -38.614 -11.244 22.327 1.00 93.25 191 ARG A C 1
ATOM 1543 O O . ARG A 1 191 ? -39.550 -11.369 21.536 1.00 93.25 191 ARG A O 1
ATOM 1550 N N . HIS A 1 192 ? -37.472 -10.665 21.973 1.00 94.88 192 HIS A N 1
ATOM 1551 C CA . HIS A 1 192 ? -37.159 -10.263 20.608 1.00 94.88 192 HIS A CA 1
ATOM 1552 C C . HIS A 1 192 ? -36.503 -11.420 19.843 1.00 94.88 192 HIS A C 1
ATOM 1554 O O . HIS A 1 192 ? -35.769 -12.234 20.401 1.00 94.88 192 HIS A O 1
ATOM 1560 N N . SER A 1 193 ? -36.752 -11.498 18.535 1.00 89.12 193 SER A N 1
ATOM 1561 C CA . SER A 1 193 ? -36.040 -12.443 17.667 1.00 89.12 193 SER A CA 1
ATOM 1562 C C . SER A 1 193 ? -34.646 -11.899 17.352 1.00 89.12 193 SER A C 1
ATOM 1564 O O . SER A 1 193 ? -34.522 -10.814 16.787 1.00 89.12 193 SER A O 1
ATOM 1566 N N . ALA A 1 194 ? -33.598 -12.643 17.706 1.00 89.38 194 ALA A N 1
ATOM 1567 C CA . ALA A 1 194 ? -32.216 -12.290 17.392 1.00 89.38 194 ALA A CA 1
ATOM 1568 C C . ALA A 1 194 ? -31.773 -12.960 16.083 1.00 89.38 194 ALA A C 1
ATOM 1570 O O . ALA A 1 194 ? -31.802 -14.184 15.968 1.00 89.38 194 ALA A O 1
ATOM 1571 N N . LEU A 1 195 ? -31.328 -12.162 15.111 1.00 90.50 195 LEU A N 1
ATOM 1572 C CA . LEU A 1 195 ? -30.715 -12.638 13.871 1.00 90.50 195 LEU A CA 1
ATOM 1573 C C . LEU A 1 195 ? -29.253 -12.189 13.831 1.00 90.50 195 LEU A C 1
ATOM 1575 O O . LEU A 1 195 ? -28.962 -11.001 13.962 1.00 90.50 195 LEU A O 1
ATOM 1579 N N . VAL A 1 196 ? -28.336 -13.134 13.627 1.00 90.62 196 VAL A N 1
ATOM 1580 C CA . VAL A 1 196 ? -26.898 -12.864 13.504 1.00 90.62 196 VAL A CA 1
ATOM 1581 C C . VAL A 1 196 ? -26.461 -13.177 12.079 1.00 90.62 196 VAL A C 1
ATOM 1583 O O . VAL A 1 196 ? -26.637 -14.296 11.604 1.00 90.62 196 VAL A O 1
ATOM 1586 N N . LEU A 1 197 ? -25.886 -12.185 11.400 1.00 92.25 197 LEU A N 1
ATOM 1587 C CA . LEU A 1 197 ? -25.326 -12.326 10.057 1.00 92.25 197 LEU A CA 1
ATOM 1588 C C . LEU A 1 197 ? -23.801 -12.410 10.155 1.00 92.25 197 LEU A C 1
ATOM 1590 O O . LEU A 1 197 ? -23.149 -11.453 10.576 1.00 92.25 197 LEU A O 1
ATOM 1594 N N . PHE A 1 198 ? -23.236 -13.546 9.755 1.00 91.06 198 PHE A N 1
ATOM 1595 C CA . PHE A 1 198 ? -21.792 -13.713 9.621 1.00 91.06 198 PHE A CA 1
ATOM 1596 C C . PHE A 1 198 ? -21.383 -13.358 8.191 1.00 91.06 198 PHE A C 1
ATOM 1598 O O . PHE A 1 198 ? -21.791 -14.024 7.243 1.00 91.06 198 PHE A O 1
ATOM 1605 N N . VAL A 1 199 ? -20.600 -12.289 8.046 1.00 90.50 199 VAL A N 1
ATOM 1606 C CA . VAL A 1 199 ? -20.058 -11.827 6.763 1.00 90.50 199 VAL A CA 1
ATOM 1607 C C . VAL A 1 199 ? -18.547 -11.982 6.812 1.00 90.50 199 VAL A C 1
ATOM 1609 O O . VAL A 1 199 ? -17.910 -11.440 7.715 1.00 90.50 199 VAL A O 1
ATOM 1612 N N . ASP A 1 200 ? -17.989 -12.699 5.841 1.00 88.50 200 ASP A N 1
ATOM 1613 C CA . ASP A 1 200 ? -16.547 -12.811 5.640 1.00 88.50 200 ASP A CA 1
ATOM 1614 C C . ASP A 1 200 ? -16.165 -12.289 4.252 1.00 88.50 200 ASP A C 1
ATOM 1616 O O . ASP A 1 200 ? -16.962 -12.343 3.313 1.00 88.50 200 ASP A O 1
ATOM 1620 N N . PHE A 1 201 ? -14.958 -11.742 4.138 1.00 84.56 201 PHE A N 1
ATOM 1621 C CA . PHE A 1 201 ? -14.438 -11.212 2.883 1.00 84.56 201 PHE A CA 1
ATOM 1622 C C . PHE A 1 201 ? -13.456 -12.212 2.279 1.00 84.56 201 PHE A C 1
ATOM 1624 O O . PHE A 1 201 ? -12.409 -12.489 2.865 1.00 84.56 201 PHE A O 1
ATOM 1631 N N . GLU A 1 202 ? -13.755 -12.699 1.076 1.00 82.81 202 GLU A N 1
ATOM 1632 C CA . GLU A 1 202 ? -12.814 -13.517 0.313 1.00 82.81 202 GLU A CA 1
ATOM 1633 C C . GLU A 1 202 ? -11.530 -12.711 0.032 1.00 82.81 202 GLU A C 1
ATOM 1635 O O . GLU A 1 202 ? -11.590 -11.571 -0.435 1.00 82.81 202 GLU A O 1
ATOM 1640 N N . ALA A 1 203 ? -10.367 -13.289 0.355 1.00 76.88 203 ALA A N 1
ATOM 1641 C CA . ALA A 1 203 ? -9.044 -12.722 0.073 1.00 76.88 203 ALA A CA 1
ATOM 1642 C C . ALA A 1 203 ? -8.759 -11.321 0.669 1.00 76.88 203 ALA A C 1
ATOM 1644 O O . ALA A 1 203 ? -8.000 -10.535 0.099 1.00 76.88 203 ALA A O 1
ATOM 1645 N N . ALA A 1 204 ? -9.312 -10.991 1.844 1.00 72.44 204 ALA A N 1
ATOM 1646 C CA . ALA A 1 204 ? -9.204 -9.653 2.452 1.00 72.44 204 ALA A CA 1
ATOM 1647 C C . ALA A 1 204 ? -7.765 -9.111 2.628 1.00 72.44 204 ALA A C 1
ATOM 1649 O O . ALA A 1 204 ? -7.565 -7.894 2.691 1.00 72.44 204 ALA A O 1
ATOM 1650 N N . PHE A 1 205 ? -6.768 -10.000 2.725 1.00 67.19 205 PHE A N 1
ATOM 1651 C CA . PHE A 1 205 ? -5.357 -9.651 2.933 1.00 67.19 205 PHE A CA 1
ATOM 1652 C C . PHE A 1 205 ? -4.386 -10.460 2.071 1.00 67.19 205 PHE A C 1
ATOM 1654 O O . PHE A 1 205 ? -3.187 -10.489 2.372 1.00 67.19 205 PHE A O 1
ATOM 1661 N N . ASP A 1 206 ? -4.872 -11.120 1.022 1.00 70.88 206 ASP A N 1
ATOM 1662 C CA . ASP A 1 206 ? -4.011 -11.979 0.222 1.00 70.88 206 ASP A CA 1
ATOM 1663 C C . ASP A 1 206 ? -2.948 -11.132 -0.477 1.00 70.88 206 ASP A C 1
ATOM 1665 O O . ASP A 1 206 ? -3.225 -10.220 -1.261 1.00 70.88 206 ASP A O 1
ATOM 1669 N N . LYS A 1 207 ? -1.683 -11.417 -0.157 1.00 62.72 207 LYS A N 1
ATOM 1670 C CA . LYS A 1 207 ? -0.557 -10.853 -0.893 1.00 62.72 20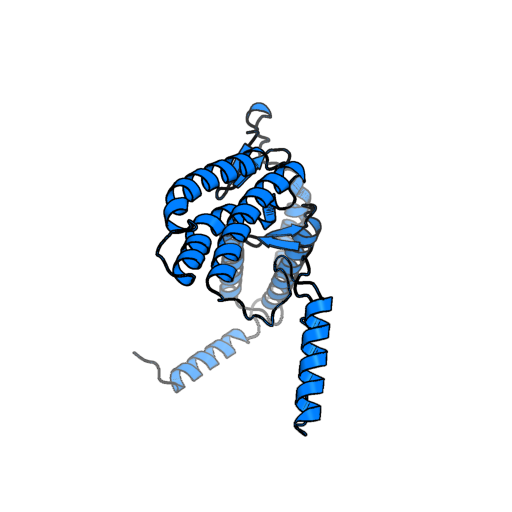7 LYS A CA 1
ATOM 1671 C C . LYS A 1 207 ? -0.550 -11.494 -2.270 1.00 62.72 207 LYS A C 1
ATOM 1673 O O . LYS A 1 207 ? -0.168 -12.650 -2.410 1.00 62.72 207 LYS A O 1
ATOM 1678 N N . SER A 1 208 ? -0.919 -10.729 -3.289 1.00 67.38 208 SER A N 1
ATOM 1679 C CA . SER A 1 208 ? -0.654 -11.122 -4.667 1.00 67.38 208 SER A CA 1
ATOM 1680 C C . SER A 1 208 ? 0.858 -11.275 -4.853 1.00 67.38 208 SER A C 1
ATOM 1682 O O . SER A 1 208 ? 1.601 -10.310 -4.661 1.00 67.38 208 SER A O 1
ATOM 1684 N N . ASP A 1 209 ? 1.314 -12.464 -5.249 1.00 71.25 209 ASP A N 1
ATOM 1685 C CA . ASP A 1 209 ? 2.736 -12.720 -5.530 1.00 71.25 209 ASP A CA 1
ATOM 1686 C C . ASP A 1 209 ? 3.281 -11.871 -6.684 1.00 71.25 209 ASP A C 1
ATOM 1688 O O . ASP A 1 209 ? 4.489 -11.663 -6.789 1.00 71.25 209 ASP A O 1
ATOM 1692 N N . VAL A 1 210 ? 2.385 -11.355 -7.529 1.00 77.44 210 VAL A N 1
ATOM 1693 C CA . VAL A 1 210 ? 2.699 -10.484 -8.655 1.00 77.44 210 VAL A CA 1
ATOM 1694 C C . VAL A 1 210 ? 2.012 -9.141 -8.467 1.00 77.44 210 VAL A C 1
ATOM 1696 O O . VAL A 1 210 ? 0.792 -9.061 -8.342 1.00 77.44 210 VAL A O 1
ATOM 1699 N N . SER A 1 211 ? 2.799 -8.073 -8.506 1.00 78.19 211 SER A N 1
ATOM 1700 C CA . SER A 1 211 ? 2.325 -6.695 -8.435 1.00 78.19 211 SER A CA 1
ATOM 1701 C C . SER A 1 211 ? 2.534 -5.995 -9.776 1.00 78.19 211 SER A C 1
ATOM 1703 O O . SER A 1 211 ? 3.608 -6.073 -10.369 1.00 78.19 211 SER A O 1
ATOM 1705 N N . ILE A 1 212 ? 1.503 -5.323 -10.294 1.00 80.81 212 ILE A N 1
ATOM 1706 C CA . ILE A 1 212 ? 1.633 -4.543 -11.530 1.00 80.81 212 ILE A CA 1
ATOM 1707 C C . ILE A 1 212 ? 2.074 -3.128 -11.164 1.00 80.81 212 ILE A C 1
ATOM 1709 O O . ILE A 1 212 ? 1.352 -2.399 -10.486 1.00 80.81 212 ILE A O 1
ATOM 1713 N N . TYR A 1 213 ? 3.247 -2.724 -11.638 1.00 79.75 213 TYR A N 1
ATOM 1714 C CA . TYR A 1 213 ? 3.788 -1.385 -11.450 1.00 79.75 213 TYR A CA 1
ATOM 1715 C C . TYR A 1 213 ? 4.253 -0.830 -12.793 1.00 79.75 213 TYR A C 1
ATOM 1717 O O . TYR A 1 213 ? 5.093 -1.435 -13.451 1.00 79.75 213 TYR A O 1
ATOM 1725 N N . LEU A 1 214 ? 3.680 0.303 -13.217 1.00 80.00 214 LEU A N 1
ATOM 1726 C CA . LEU A 1 214 ? 3.982 0.948 -14.507 1.00 80.00 214 LEU A CA 1
ATOM 1727 C C . LEU A 1 214 ? 3.863 0.000 -15.720 1.00 80.00 214 LEU A C 1
ATOM 1729 O O . LEU A 1 214 ? 4.610 0.104 -16.683 1.00 80.00 214 LEU A O 1
ATOM 1733 N N . GLY A 1 215 ? 2.935 -0.961 -15.668 1.00 73.50 215 GLY A N 1
ATOM 1734 C CA . GLY A 1 215 ? 2.753 -1.963 -16.726 1.00 73.50 215 GLY A CA 1
ATOM 1735 C C . GLY A 1 215 ? 3.695 -3.173 -16.643 1.00 73.50 215 GLY A C 1
ATOM 1736 O O . GLY A 1 215 ? 3.478 -4.149 -17.368 1.00 73.50 215 GLY A O 1
ATOM 1737 N N . CYS A 1 216 ? 4.664 -3.159 -15.724 1.00 78.94 216 CYS A N 1
ATOM 1738 C CA . CYS A 1 216 ? 5.538 -4.286 -15.411 1.00 78.94 216 CYS A CA 1
ATOM 1739 C C . CYS A 1 216 ? 4.911 -5.178 -14.339 1.00 78.94 216 CYS A C 1
ATOM 1741 O O . CYS A 1 216 ? 4.389 -4.685 -13.344 1.00 78.94 216 CYS A O 1
ATOM 1743 N N . ALA A 1 217 ? 4.972 -6.493 -14.537 1.00 82.38 217 ALA A N 1
ATOM 1744 C CA . ALA A 1 217 ? 4.471 -7.475 -13.580 1.00 82.38 217 ALA A CA 1
ATOM 1745 C C . ALA A 1 217 ? 5.642 -7.971 -12.722 1.00 82.38 217 ALA A C 1
ATOM 1747 O O . ALA A 1 217 ? 6.471 -8.746 -13.187 1.00 82.38 217 ALA A O 1
ATOM 1748 N N . LEU A 1 218 ? 5.738 -7.481 -11.493 1.00 78.94 218 LEU A N 1
ATOM 1749 C CA . LEU A 1 218 ? 6.856 -7.740 -10.595 1.00 78.94 218 LEU A CA 1
ATOM 1750 C C . LEU A 1 218 ? 6.494 -8.857 -9.618 1.00 78.94 218 LEU A C 1
ATOM 1752 O O . LEU A 1 218 ? 5.562 -8.710 -8.828 1.00 78.94 218 LEU A O 1
ATOM 1756 N N . ASP A 1 219 ? 7.235 -9.961 -9.681 1.00 79.00 219 ASP A N 1
ATOM 1757 C CA . ASP A 1 219 ? 7.215 -11.021 -8.667 1.00 79.00 219 ASP A CA 1
ATOM 1758 C C . ASP A 1 219 ? 7.927 -10.524 -7.392 1.00 79.00 219 ASP A C 1
ATOM 1760 O O . ASP A 1 219 ? 8.914 -9.790 -7.472 1.00 79.00 219 ASP A O 1
ATOM 1764 N N . ASN A 1 220 ? 7.481 -10.973 -6.220 1.00 71.75 220 ASN A N 1
ATOM 1765 C CA . ASN A 1 220 ? 8.181 -10.847 -4.938 1.00 71.75 220 ASN A CA 1
ATOM 1766 C C . ASN A 1 220 ? 9.662 -11.269 -4.992 1.00 71.75 220 ASN A C 1
ATOM 1768 O O . ASN A 1 220 ? 10.480 -10.758 -4.230 1.00 71.75 220 ASN A O 1
ATOM 1772 N N . LYS A 1 221 ? 10.030 -12.201 -5.877 1.00 72.88 221 LYS A N 1
ATOM 1773 C CA . LYS A 1 221 ? 11.429 -12.623 -6.094 1.00 72.88 221 LYS A CA 1
ATOM 1774 C C . LYS A 1 221 ? 12.135 -11.855 -7.215 1.00 72.88 221 LYS A C 1
ATOM 1776 O O . LYS A 1 221 ? 13.253 -12.218 -7.573 1.00 72.88 221 LYS A O 1
ATOM 1781 N N . LEU A 1 222 ? 11.469 -10.857 -7.803 1.00 73.06 222 LEU A N 1
ATOM 1782 C CA . LEU A 1 222 ? 11.886 -10.132 -9.009 1.00 73.06 222 LEU A CA 1
ATOM 1783 C C . LEU A 1 222 ? 12.292 -11.077 -10.152 1.00 73.06 222 LEU A C 1
ATOM 1785 O O . LEU A 1 222 ? 13.152 -10.769 -10.977 1.00 73.06 222 LEU A O 1
ATOM 1789 N N . LYS A 1 223 ? 11.653 -12.252 -10.211 1.00 74.69 223 LYS A N 1
ATOM 1790 C CA . LYS A 1 223 ? 11.789 -13.185 -11.323 1.00 74.69 223 LYS A CA 1
ATOM 1791 C C . LYS A 1 223 ? 10.912 -12.671 -12.459 1.00 74.69 223 LYS A C 1
ATOM 1793 O O . LYS A 1 223 ? 9.689 -12.734 -12.396 1.00 74.69 223 LYS A O 1
ATOM 1798 N N . TRP A 1 224 ? 11.539 -12.169 -13.517 1.00 77.81 224 TRP A N 1
ATOM 1799 C CA . TRP A 1 224 ? 10.868 -11.601 -14.693 1.00 77.81 224 TRP A CA 1
ATOM 1800 C C . TRP A 1 224 ? 10.053 -12.612 -15.518 1.00 77.81 224 TRP A C 1
ATOM 1802 O O . TRP A 1 224 ? 9.497 -12.248 -16.548 1.00 77.81 224 TRP A O 1
ATOM 1812 N N . THR A 1 225 ? 9.940 -13.869 -15.083 1.00 83.25 225 THR A N 1
ATOM 1813 C CA . THR A 1 225 ? 9.234 -14.947 -15.791 1.00 83.25 225 THR A CA 1
ATOM 1814 C C . THR A 1 225 ? 7.753 -14.633 -15.981 1.00 83.25 225 THR A C 1
ATOM 1816 O O . THR A 1 225 ? 7.254 -14.689 -17.100 1.00 83.25 225 THR A O 1
ATOM 1819 N N . LYS A 1 226 ? 7.058 -14.209 -14.918 1.00 81.81 226 LYS A N 1
ATOM 1820 C CA . LYS A 1 226 ? 5.635 -13.838 -14.988 1.00 81.81 226 LYS A CA 1
ATOM 1821 C C . LYS A 1 226 ? 5.402 -12.613 -15.868 1.00 81.81 226 LYS A C 1
ATOM 1823 O O . LYS A 1 226 ? 4.409 -12.549 -16.591 1.00 81.81 226 LYS A O 1
ATOM 1828 N N . HIS A 1 227 ? 6.336 -11.663 -15.854 1.00 83.56 227 HIS A N 1
ATOM 1829 C CA . HIS A 1 227 ? 6.296 -10.533 -16.774 1.00 83.56 227 HIS A CA 1
ATOM 1830 C C . HIS A 1 227 ? 6.498 -10.970 -18.222 1.00 83.56 227 HIS A C 1
ATOM 1832 O O . HIS A 1 227 ? 5.714 -10.571 -19.077 1.00 83.56 227 HIS A O 1
ATOM 1838 N N . ALA A 1 228 ? 7.494 -11.813 -18.491 1.00 84.19 228 ALA A N 1
ATOM 1839 C CA . ALA A 1 228 ? 7.775 -12.333 -19.821 1.00 84.19 228 ALA A CA 1
ATOM 1840 C C . ALA A 1 228 ? 6.573 -13.109 -20.380 1.00 84.19 228 ALA A C 1
ATOM 1842 O O . ALA A 1 228 ? 6.139 -12.832 -21.494 1.00 84.19 228 ALA A O 1
ATOM 1843 N N . GLU A 1 229 ? 5.959 -13.993 -19.585 1.00 85.00 229 GLU A N 1
ATOM 1844 C CA . GLU A 1 229 ? 4.712 -14.689 -19.939 1.00 85.00 229 GLU A CA 1
ATOM 1845 C C . GLU A 1 229 ? 3.598 -13.696 -20.311 1.00 85.00 229 GLU A C 1
ATOM 1847 O O . GLU A 1 229 ? 2.926 -13.845 -21.336 1.00 85.00 229 GLU A O 1
ATOM 1852 N N . LEU A 1 230 ? 3.426 -12.636 -19.515 1.00 83.75 230 LEU A N 1
ATOM 1853 C CA . LEU A 1 230 ? 2.426 -11.601 -19.758 1.00 83.75 230 LEU A CA 1
ATOM 1854 C C . LEU A 1 230 ? 2.720 -10.799 -21.035 1.00 83.75 230 LEU A C 1
ATOM 1856 O O . LEU A 1 230 ? 1.800 -10.558 -21.819 1.00 83.75 230 LEU A O 1
ATOM 1860 N N . VAL A 1 231 ? 3.975 -10.424 -21.285 1.00 83.56 231 VAL A N 1
ATOM 1861 C CA . VAL A 1 231 ? 4.405 -9.727 -22.508 1.00 83.56 231 VAL A CA 1
ATOM 1862 C C . VAL A 1 231 ? 4.172 -10.605 -23.735 1.00 83.56 231 VAL A C 1
ATOM 1864 O O . VAL A 1 231 ? 3.537 -10.157 -24.690 1.00 83.56 231 VAL A O 1
ATOM 1867 N N . VAL A 1 232 ? 4.574 -11.877 -23.679 1.00 82.38 232 VAL A N 1
ATOM 1868 C CA . VAL A 1 232 ? 4.345 -12.853 -24.752 1.00 82.38 232 VAL A CA 1
ATOM 1869 C C . VAL A 1 232 ? 2.849 -13.037 -25.009 1.00 82.38 232 VAL A C 1
ATOM 1871 O O . VAL A 1 232 ? 2.417 -13.023 -26.160 1.00 82.38 232 VAL A O 1
ATOM 1874 N N . SER A 1 233 ? 2.021 -13.143 -23.966 1.00 81.56 233 SER A N 1
ATOM 1875 C CA . SER A 1 233 ? 0.567 -13.275 -24.132 1.00 81.56 233 SER A CA 1
ATOM 1876 C C . SER A 1 233 ? -0.065 -12.045 -24.801 1.00 81.56 233 SER A C 1
ATOM 1878 O O . SER A 1 233 ? -0.924 -12.187 -25.674 1.00 81.56 233 SER A O 1
ATOM 1880 N N . LYS A 1 234 ? 0.390 -10.831 -24.451 1.00 80.69 234 LYS A N 1
ATOM 1881 C CA . LYS A 1 234 ? -0.041 -9.579 -25.089 1.00 80.69 234 LYS A CA 1
ATOM 1882 C C . LYS A 1 234 ? 0.393 -9.531 -26.554 1.00 80.69 234 LYS A C 1
ATOM 1884 O O . LYS A 1 234 ? -0.418 -9.170 -27.406 1.00 80.69 234 LYS A O 1
ATOM 1889 N N . ALA A 1 235 ? 1.629 -9.932 -26.847 1.00 78.25 235 ALA A N 1
ATOM 1890 C CA . ALA A 1 235 ? 2.156 -10.000 -28.205 1.00 78.25 235 ALA A CA 1
ATOM 1891 C C . ALA A 1 235 ? 1.374 -11.006 -29.064 1.00 78.25 235 ALA A C 1
ATOM 1893 O O . ALA A 1 235 ? 0.922 -10.645 -30.144 1.00 78.25 235 ALA A O 1
ATOM 1894 N N . ARG A 1 236 ? 1.099 -12.219 -28.561 1.00 76.81 236 ARG A N 1
ATOM 1895 C CA . ARG A 1 236 ? 0.306 -13.237 -29.280 1.00 76.81 236 ARG A CA 1
ATOM 1896 C C . ARG A 1 236 ? -1.112 -12.769 -29.599 1.00 76.81 236 ARG A C 1
ATOM 1898 O O . ARG A 1 236 ? -1.591 -13.014 -30.703 1.00 76.81 236 ARG A O 1
ATOM 1905 N N . LYS A 1 237 ? -1.784 -12.081 -28.667 1.00 76.19 237 LYS A N 1
ATOM 1906 C CA . LYS A 1 237 ? -3.120 -11.505 -28.914 1.00 76.19 237 LYS A CA 1
ATOM 1907 C C . LYS A 1 237 ? -3.082 -10.475 -30.044 1.00 76.19 237 LYS A C 1
ATOM 1909 O O . LYS A 1 237 ? -3.903 -10.544 -30.951 1.00 76.19 237 LYS A O 1
ATOM 1914 N N . ARG A 1 238 ? -2.098 -9.568 -30.025 1.00 76.38 238 ARG A N 1
ATOM 1915 C CA . ARG A 1 238 ? -1.893 -8.575 -31.095 1.00 76.38 238 ARG A CA 1
ATOM 1916 C C . ARG A 1 238 ? -1.554 -9.239 -32.429 1.00 76.38 238 ARG A C 1
ATOM 1918 O O . ARG A 1 238 ? -2.144 -8.881 -33.438 1.00 76.38 238 ARG A O 1
ATOM 1925 N N . LEU A 1 239 ? -0.685 -10.249 -32.417 1.00 73.31 239 LEU A N 1
ATOM 1926 C CA . LEU A 1 239 ? -0.333 -11.031 -33.602 1.00 73.31 239 LEU A CA 1
ATOM 1927 C C . LEU A 1 239 ? -1.548 -11.762 -34.182 1.00 73.31 239 LEU A C 1
ATOM 1929 O O . LEU A 1 239 ? -1.700 -11.814 -35.391 1.00 73.31 239 LEU A O 1
ATOM 1933 N N . SER A 1 240 ? -2.435 -12.292 -33.337 1.00 71.50 240 SER A N 1
ATOM 1934 C CA . SER A 1 240 ? -3.661 -12.968 -33.790 1.00 71.50 240 SER A CA 1
ATOM 1935 C C . SER A 1 240 ? -4.615 -12.004 -34.500 1.00 71.50 240 SER A C 1
ATOM 1937 O O . SER A 1 240 ? -5.236 -12.377 -35.490 1.00 71.50 240 SER A O 1
ATOM 1939 N N . ILE A 1 241 ? -4.704 -10.756 -34.025 1.00 75.56 241 ILE A N 1
ATOM 1940 C CA . ILE A 1 241 ? -5.458 -9.689 -34.699 1.00 75.56 241 ILE A CA 1
ATOM 1941 C C . ILE A 1 241 ? -4.784 -9.344 -36.027 1.00 75.56 241 ILE A C 1
ATOM 1943 O O . ILE A 1 241 ? -5.449 -9.354 -37.054 1.00 75.56 241 ILE A O 1
ATOM 1947 N N . LEU A 1 242 ? -3.467 -9.113 -36.025 1.00 70.19 242 LEU A N 1
ATOM 1948 C CA . LEU A 1 242 ? -2.705 -8.808 -37.238 1.00 70.19 242 LEU A CA 1
ATOM 1949 C C . LEU A 1 242 ? -2.876 -9.892 -38.305 1.00 70.19 242 LEU A C 1
ATOM 1951 O O . LEU A 1 242 ? -3.280 -9.563 -39.409 1.00 70.19 242 LEU A O 1
ATOM 1955 N N . LYS A 1 243 ? -2.711 -11.171 -37.948 1.00 66.44 243 LYS A N 1
ATOM 1956 C CA . LYS A 1 243 ? -2.940 -12.316 -38.848 1.00 66.44 243 LYS A CA 1
ATOM 1957 C C . LYS A 1 243 ? -4.348 -12.338 -39.447 1.00 66.44 243 LYS A C 1
ATOM 1959 O O . LYS A 1 243 ? -4.530 -12.822 -40.557 1.00 66.44 243 LYS A O 1
ATOM 1964 N N . ARG A 1 244 ? -5.345 -11.842 -38.708 1.00 69.00 244 ARG A N 1
ATOM 1965 C CA . ARG A 1 244 ? -6.734 -11.760 -39.172 1.00 69.00 244 ARG A CA 1
ATOM 1966 C C . ARG A 1 244 ? -6.975 -10.556 -40.084 1.00 69.00 244 ARG A C 1
ATOM 1968 O O . ARG A 1 244 ? -7.787 -10.661 -40.989 1.00 69.00 244 ARG A O 1
ATOM 1975 N N . LEU A 1 245 ? -6.269 -9.447 -39.865 1.00 66.50 245 LEU A N 1
ATOM 1976 C CA . LEU A 1 245 ? -6.335 -8.251 -40.712 1.00 66.50 245 LEU A CA 1
ATOM 1977 C C . LEU A 1 245 ? -5.542 -8.419 -42.016 1.00 66.50 245 LEU A C 1
ATOM 1979 O O . LEU A 1 245 ? -5.938 -7.867 -43.035 1.00 66.50 245 LEU A O 1
ATOM 1983 N N . THR A 1 246 ? -4.445 -9.180 -41.996 1.00 64.62 246 THR A N 1
ATOM 1984 C CA . THR A 1 246 ? -3.560 -9.431 -43.150 1.00 64.62 246 THR A CA 1
ATOM 1985 C C . THR A 1 246 ? -3.967 -10.663 -43.964 1.00 64.62 246 THR A C 1
ATOM 1987 O O . THR A 1 246 ? -3.152 -11.199 -44.711 1.00 64.62 246 THR A O 1
ATOM 1990 N N . GLY A 1 247 ? -5.182 -11.187 -43.781 1.00 62.06 247 GLY A N 1
ATOM 1991 C CA . GLY A 1 247 ? -5.635 -12.380 -44.492 1.00 62.06 247 GLY A CA 1
ATOM 1992 C C . GLY A 1 247 ? -5.753 -12.132 -45.999 1.00 62.06 247 GLY A C 1
ATOM 1993 O O . GLY A 1 247 ? -6.493 -11.253 -46.417 1.00 62.06 247 GLY A O 1
ATOM 1994 N N . VAL A 1 248 ? -5.090 -12.951 -46.818 1.00 54.75 248 VAL A N 1
ATOM 1995 C CA . VAL A 1 248 ? -5.061 -12.825 -48.293 1.00 54.75 248 VAL A CA 1
ATOM 1996 C C . VAL A 1 248 ? -6.431 -12.943 -48.976 1.00 54.75 248 VAL A C 1
ATOM 1998 O O . VAL A 1 248 ? -6.616 -12.389 -50.050 1.00 54.75 248 VAL A O 1
ATOM 2001 N N . LYS A 1 249 ? -7.405 -13.629 -48.361 1.00 46.62 249 LYS A N 1
ATOM 2002 C CA . LYS A 1 249 ? -8.754 -13.824 -48.933 1.00 46.62 249 LYS A CA 1
ATOM 2003 C C . LYS A 1 249 ? -9.822 -12.855 -48.394 1.00 46.62 249 LYS A C 1
ATOM 2005 O O . LYS A 1 249 ? -10.822 -12.654 -49.061 1.00 46.62 249 LYS A O 1
ATOM 2010 N N . TRP A 1 250 ? -9.637 -12.311 -47.184 1.00 48.12 250 TRP A N 1
ATOM 2011 C CA . TRP A 1 250 ? -10.623 -11.490 -46.447 1.00 48.12 250 TRP A CA 1
ATOM 2012 C C . TRP A 1 250 ? -9.897 -10.489 -45.519 1.00 48.12 250 TRP A C 1
ATOM 2014 O O . TRP A 1 250 ? -10.053 -10.536 -44.297 1.00 48.12 250 TRP A O 1
ATOM 2024 N N . GLY A 1 251 ? -9.014 -9.660 -46.083 1.00 58.62 251 GLY A N 1
ATOM 2025 C CA . GLY A 1 251 ? -8.107 -8.770 -45.344 1.00 58.62 251 GLY A CA 1
ATOM 2026 C C . GLY A 1 251 ? -8.419 -7.287 -45.527 1.00 58.62 251 GLY A C 1
ATOM 2027 O O . GLY A 1 251 ? -9.075 -6.893 -46.484 1.00 58.62 251 GLY A O 1
ATOM 2028 N N . CYS A 1 252 ? -7.933 -6.453 -44.607 1.00 62.22 252 CYS A N 1
ATOM 2029 C CA . CYS A 1 252 ? -8.111 -5.004 -44.683 1.00 62.22 252 CYS A CA 1
ATOM 2030 C C . CYS A 1 252 ? -7.273 -4.374 -45.804 1.00 62.22 252 CYS A C 1
ATOM 2032 O O . CYS A 1 252 ? -6.166 -4.824 -46.091 1.00 62.22 252 CYS A O 1
ATOM 2034 N N . ASN A 1 253 ? -7.765 -3.258 -46.349 1.00 63.84 253 ASN A N 1
ATOM 2035 C CA . ASN A 1 253 ? -7.054 -2.426 -47.320 1.00 63.84 253 ASN A CA 1
ATOM 2036 C C . ASN A 1 253 ? -5.641 -2.035 -46.815 1.00 63.84 253 ASN A C 1
ATOM 2038 O O . ASN A 1 253 ? -5.418 -1.810 -45.618 1.00 63.84 253 ASN A O 1
ATOM 2042 N N . ARG A 1 254 ? -4.679 -1.923 -47.738 1.00 65.31 254 ARG A N 1
ATOM 2043 C CA . ARG A 1 254 ? -3.277 -1.531 -47.521 1.00 65.31 254 ARG A CA 1
ATOM 2044 C C . ARG A 1 254 ? -3.117 -0.283 -46.648 1.00 65.31 254 ARG A C 1
ATOM 2046 O O . ARG A 1 254 ? -2.241 -0.267 -45.781 1.00 65.31 254 ARG A O 1
ATOM 2053 N N . ASP A 1 255 ? -3.948 0.740 -46.830 1.00 61.25 255 ASP A N 1
ATOM 2054 C CA . ASP A 1 255 ? -3.865 1.975 -46.036 1.00 61.25 255 ASP A CA 1
ATOM 2055 C C . ASP A 1 255 ? -4.284 1.760 -44.579 1.00 61.25 255 ASP A C 1
ATOM 2057 O O . ASP A 1 255 ? -3.646 2.263 -43.644 1.00 61.25 255 ASP A O 1
ATOM 2061 N N . THR A 1 256 ? -5.303 0.928 -44.366 1.00 68.50 256 THR A N 1
ATOM 2062 C CA . THR A 1 256 ? -5.746 0.492 -43.041 1.00 68.50 256 THR A CA 1
ATOM 2063 C C . THR A 1 256 ? -4.672 -0.365 -42.370 1.00 68.50 256 THR A C 1
ATOM 2065 O O . THR A 1 256 ? -4.365 -0.146 -41.196 1.00 68.50 256 THR A O 1
ATOM 2068 N N . LEU A 1 257 ? -4.026 -1.276 -43.104 1.00 67.56 257 LEU A N 1
ATOM 2069 C CA . LEU A 1 257 ? -2.912 -2.094 -42.609 1.00 67.56 257 LEU A CA 1
ATOM 2070 C C . LEU A 1 257 ? -1.686 -1.249 -42.238 1.00 67.56 257 LEU A C 1
ATOM 2072 O O . LEU A 1 257 ? -1.116 -1.434 -41.163 1.00 67.56 257 LEU A O 1
ATOM 2076 N N . ASN A 1 258 ? -1.309 -0.278 -43.071 1.00 66.12 258 ASN A N 1
ATOM 2077 C CA . ASN A 1 258 ? -0.175 0.612 -42.820 1.00 66.12 258 ASN A CA 1
ATOM 2078 C C . ASN A 1 258 ? -0.433 1.526 -41.610 1.00 66.12 258 ASN A C 1
ATOM 2080 O O . ASN A 1 258 ? 0.434 1.705 -40.755 1.00 66.12 258 ASN A O 1
ATOM 2084 N N . THR A 1 259 ? -1.654 2.052 -41.482 1.00 69.44 259 THR A N 1
ATOM 2085 C CA . THR A 1 259 ? -2.078 2.843 -40.316 1.00 69.44 259 THR A CA 1
ATOM 2086 C C . THR A 1 259 ? -2.080 2.000 -39.039 1.00 69.44 259 THR A C 1
ATOM 2088 O O . THR A 1 259 ? -1.580 2.436 -38.000 1.00 69.44 259 THR A O 1
ATOM 2091 N N . THR A 1 260 ? -2.567 0.761 -39.120 1.00 67.62 260 THR A N 1
ATOM 2092 C CA . THR A 1 260 ? -2.581 -0.201 -38.008 1.00 67.62 260 THR A CA 1
ATOM 2093 C C . THR A 1 260 ? -1.160 -0.588 -37.581 1.00 67.62 260 THR A C 1
ATOM 2095 O O . THR A 1 260 ? -0.824 -0.559 -36.399 1.00 67.62 260 THR A O 1
ATOM 2098 N N . TYR A 1 261 ? -0.270 -0.869 -38.531 1.00 68.88 261 TYR A N 1
ATOM 2099 C CA . TYR A 1 261 ? 1.136 -1.161 -38.250 1.00 68.88 261 TYR A CA 1
ATOM 2100 C C . TYR A 1 261 ? 1.849 0.032 -37.604 1.00 68.88 261 TYR A C 1
ATOM 2102 O O . TYR A 1 261 ? 2.492 -0.113 -36.560 1.00 68.88 261 TYR A O 1
ATOM 2110 N N . LYS A 1 262 ? 1.689 1.231 -38.181 1.00 67.75 262 LYS A N 1
ATOM 2111 C CA . LYS A 1 262 ? 2.267 2.464 -37.638 1.00 67.75 262 LYS A CA 1
ATOM 2112 C C . LYS A 1 262 ? 1.778 2.718 -36.219 1.00 67.75 262 LYS A C 1
ATOM 2114 O O . LYS A 1 262 ? 2.616 2.947 -35.359 1.00 67.75 262 LYS A O 1
ATOM 2119 N N . THR A 1 263 ? 0.474 2.609 -35.953 1.00 67.12 263 THR A N 1
ATOM 2120 C CA . THR A 1 263 ? -0.101 2.801 -34.608 1.00 67.12 263 THR A CA 1
ATOM 2121 C C . THR A 1 263 ? 0.400 1.775 -33.592 1.00 67.12 263 THR A C 1
ATOM 2123 O O . THR A 1 263 ? 0.715 2.156 -32.464 1.00 67.12 263 THR A O 1
ATOM 2126 N N . TYR A 1 264 ? 0.555 0.498 -33.957 1.00 66.50 264 TYR A N 1
ATOM 2127 C CA . TYR A 1 264 ? 1.137 -0.507 -33.057 1.00 66.50 264 TYR A CA 1
ATOM 2128 C C . TYR A 1 264 ? 2.636 -0.281 -32.800 1.00 66.50 264 TYR A C 1
ATOM 2130 O O . TYR A 1 264 ? 3.085 -0.422 -31.660 1.00 66.50 264 TYR A O 1
ATOM 2138 N N . SER A 1 265 ? 3.394 0.116 -33.824 1.00 58.19 265 SER A N 1
ATOM 2139 C CA . SER A 1 265 ? 4.826 0.426 -33.730 1.00 58.19 265 SER A CA 1
ATOM 2140 C C . SER A 1 265 ? 5.105 1.672 -32.878 1.00 58.19 265 SER A C 1
ATOM 2142 O O . SER A 1 265 ? 5.956 1.638 -31.986 1.00 58.19 265 SER A O 1
ATOM 2144 N N . THR A 1 266 ? 4.342 2.759 -33.050 1.00 51.66 266 THR A N 1
ATOM 2145 C CA . THR A 1 266 ? 4.468 3.958 -32.201 1.00 51.66 266 THR A CA 1
ATOM 2146 C C . THR A 1 266 ? 3.939 3.742 -30.790 1.00 51.66 266 THR A C 1
ATOM 2148 O O . THR A 1 266 ? 4.571 4.202 -29.843 1.00 51.66 266 THR A O 1
ATOM 2151 N N . SER A 1 267 ? 2.863 2.972 -30.600 1.00 52.50 267 SER A N 1
ATOM 2152 C CA . SER A 1 267 ? 2.386 2.604 -29.255 1.00 52.50 267 SER A CA 1
ATOM 2153 C C . SER A 1 267 ? 3.415 1.788 -28.464 1.00 52.50 267 SER A C 1
ATOM 2155 O O . SER A 1 267 ? 3.430 1.849 -27.238 1.00 52.50 267 SER A O 1
ATOM 2157 N N . SER A 1 268 ? 4.290 1.035 -29.141 1.00 44.50 268 SER A N 1
ATOM 2158 C CA . SER A 1 268 ? 5.406 0.328 -28.500 1.00 44.50 268 SER A CA 1
ATOM 2159 C C . SER A 1 268 ? 6.551 1.260 -28.091 1.00 44.50 268 SER A C 1
ATOM 2161 O O . SER A 1 268 ? 7.230 0.972 -27.111 1.00 44.50 268 SER A O 1
ATOM 2163 N N . LYS A 1 269 ? 6.763 2.367 -28.816 1.00 37.59 269 LYS A N 1
ATOM 2164 C CA . LYS A 1 269 ? 7.785 3.380 -28.496 1.00 37.59 269 LYS A CA 1
ATOM 2165 C C . LYS A 1 269 ? 7.331 4.364 -27.414 1.00 37.59 269 LYS A C 1
ATOM 2167 O O . LYS A 1 269 ? 8.165 4.866 -26.681 1.00 37.59 269 LYS A O 1
ATOM 2172 N N . LEU A 1 270 ? 6.023 4.592 -27.270 1.00 30.81 270 LEU A N 1
ATOM 2173 C CA . LEU A 1 270 ? 5.438 5.418 -26.199 1.00 30.81 270 LEU A CA 1
ATOM 2174 C C . LEU A 1 270 ? 5.417 4.726 -24.819 1.00 30.81 270 LEU A C 1
ATOM 2176 O O . LEU A 1 270 ? 4.978 5.323 -23.840 1.00 30.81 270 LEU A O 1
ATOM 2180 N N . LEU A 1 271 ? 5.851 3.463 -24.746 1.00 34.25 271 LEU A N 1
ATOM 2181 C CA . LEU A 1 271 ? 5.963 2.672 -23.514 1.00 34.25 271 LEU A CA 1
ATOM 2182 C C . LEU A 1 271 ? 7.413 2.538 -23.003 1.00 34.25 271 LEU A C 1
ATOM 2184 O O . LEU A 1 271 ? 7.639 1.781 -22.059 1.00 34.25 271 LEU A O 1
ATOM 2188 N N . GLN A 1 272 ? 8.369 3.245 -23.613 1.00 30.75 272 GLN A N 1
ATOM 2189 C CA . GLN A 1 272 ? 9.745 3.413 -23.124 1.00 30.75 272 GLN A CA 1
ATOM 2190 C C . GLN A 1 272 ? 9.922 4.821 -22.556 1.00 30.75 272 GLN A C 1
ATOM 2192 O O . GLN A 1 272 ? 10.624 4.935 -21.528 1.00 30.75 272 GLN A O 1
#

Organism: Trichonephila clavipes (NCBI:txid2585209)

pLDDT: mean 75.59, std 13.86, range [30.75, 96.25]

InterPro domains:
  IPR052560 RNA-directed DNA polymerase, mobile element [PTHR36688] (140-207)

Secondary structure (DSSP, 8-state):
----HHHHHHHHHHHHHHHSSPPSS---HHHHHHHHHHHHHHHHGGGG-------GGG--SEEEETTEEEETTS--HHHHHHHHHHHHHHHHHHHHHHSTT--S-HHHHHHHIIIIIHHHHHTTHHHHTTS-HHHHHHHHHHHHHHHHHHHHHHHHTT-S-TT--TT-TT--HHHHHHHHHHHHHHHHHTTPPP-------TTTT---SEEEETTEEEETT--THHHHHHHHHHHHHHHHHHHHHT-SSS---HHHHHHHHHHHHHHHHTT-

Radius of gyration: 30.79 Å; chains: 1; bounding box: 73×36×84 Å